Protein AF-A0A1B9M3G4-F1 (afdb_monomer_lite)

Secondary structure (DSSP, 8-state):
--HHHHHHHHHHHHHHHHHHHHHH-TTTTS-HHHHHHHHHHHHHHHHHHHTT--EEEEE-TT---BSSEEEEETTS-EEEEEEEEE----S--EEEEEETT-TTBPP-SEEEEEEEEEETTEEEEEEEETGGGEEEEEESSSEEEEEETT--GGGSHHHHH---HHHHHT-S-HHHHHHHHHHHTT---TTS--TTT--PPPSS-EEHHHHHHH-HHHHHHHHHHHHHH-GGGG--S--TTTTHHHHHHHHHHH-EE-TTHHHHHH-S-EE--EETTEE-SSPEEHHHHHHHTTHHHHHHHHHH--HHHHHHH-TT---TT--HHHHHHHHHHHHHHHHHHHHHHH-----HHHHHHHHHHHHHPPP-

Sequence (368 aa):
MNAQEFCLFIDKIIDELYKKEQQHNIFKGKDLAVFSEQIIYDISLDLFKQNKIQCEVNYFKGGHQFPDITYTFSSGRTFGIEVKSTKSSGNSWVTNGNSILGKTSIKVIDTYIIFIKYNQKGLEIKTKRYEDSISDIVVTHSPRYKIDLSISNDNTFFKKSGISYSQLNNCNDPIKLIVDYFSAQGETAWW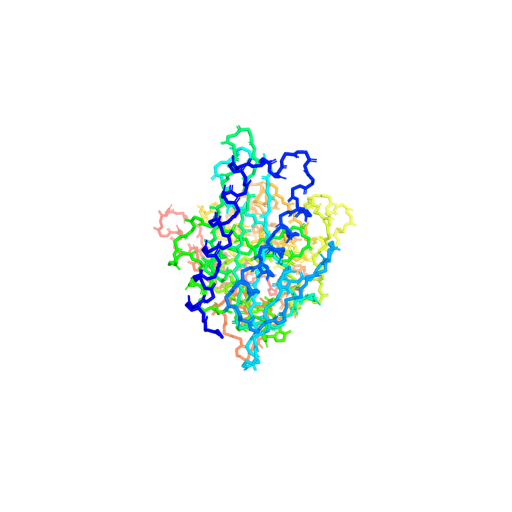LPNEITDKTSPAIISSLSEFKQKEPLLTDEIYGKAYVLFPEILFLTSNQYKYNNLAKWLMKNYSITDASLRDKFSAGGKTYIKIQNFVSKQPYPRVIYNLQQKISFVKDAFNNISLDELKIYWPQYIIKNDNITKRHYYWLTTILSSWENFNNDNQSQLDYTELEFILSALINYSPK

Structure (mmCIF, N/CA/C/O backbone):
data_AF-A0A1B9M3G4-F1
#
_entry.id   AF-A0A1B9M3G4-F1
#
loop_
_atom_site.group_PDB
_atom_site.id
_atom_site.type_symbol
_atom_site.label_atom_id
_atom_site.label_alt_id
_atom_site.label_comp_id
_atom_site.label_asym_id
_atom_site.label_entity_id
_atom_site.label_seq_id
_atom_site.pdbx_PDB_ins_code
_atom_site.Cartn_x
_atom_site.Cartn_y
_atom_site.Cartn_z
_atom_site.occupancy
_atom_site.B_iso_or_equiv
_atom_site.auth_seq_id
_atom_site.auth_comp_id
_atom_site.auth_asym_id
_atom_site.auth_atom_id
_atom_site.pdbx_PDB_model_num
ATOM 1 N N . MET A 1 1 ? -25.975 -14.236 20.575 1.00 88.19 1 MET A N 1
ATOM 2 C CA . MET A 1 1 ? -26.074 -12.918 19.924 1.00 88.19 1 MET A CA 1
ATOM 3 C C . MET A 1 1 ? -25.707 -13.049 18.444 1.00 88.19 1 MET A C 1
ATOM 5 O O . MET A 1 1 ? -24.823 -13.845 18.129 1.00 88.19 1 MET A O 1
ATOM 9 N N . ASN A 1 2 ? -26.410 -12.366 17.539 1.00 91.38 2 ASN A N 1
ATOM 10 C CA . ASN A 1 2 ? -26.068 -12.215 16.115 1.00 91.38 2 ASN A CA 1
ATOM 11 C C . ASN A 1 2 ? -25.416 -10.837 15.842 1.00 91.38 2 ASN A C 1
ATOM 13 O O . ASN A 1 2 ? -25.300 -10.028 16.757 1.00 91.38 2 ASN A O 1
ATOM 17 N N . ALA A 1 3 ? -24.984 -10.564 14.604 1.00 91.69 3 ALA A N 1
ATOM 18 C CA . ALA A 1 3 ? -24.274 -9.321 14.267 1.00 91.69 3 ALA A CA 1
ATOM 19 C C . ALA A 1 3 ? -25.114 -8.049 14.496 1.00 91.69 3 ALA A C 1
ATOM 21 O O . ALA A 1 3 ? -24.609 -7.067 15.028 1.00 91.69 3 ALA A O 1
ATOM 22 N N . GLN A 1 4 ? -26.409 -8.078 14.166 1.00 94.06 4 GLN A N 1
ATOM 23 C CA . GLN A 1 4 ? -27.309 -6.939 14.374 1.00 94.06 4 GLN A CA 1
ATOM 24 C C . GLN A 1 4 ? -27.518 -6.655 15.867 1.00 94.06 4 GLN A C 1
ATOM 26 O O . GLN A 1 4 ? -27.478 -5.506 16.298 1.00 94.06 4 GLN A O 1
ATOM 31 N N . GLU A 1 5 ? -27.696 -7.702 16.671 1.00 94.81 5 GLU A N 1
ATOM 32 C CA . GLU A 1 5 ? -27.784 -7.576 18.128 1.00 94.81 5 GLU A CA 1
ATOM 33 C C . GLU A 1 5 ? -26.468 -7.061 18.736 1.00 94.81 5 GLU A C 1
ATOM 35 O O . GLU A 1 5 ? -26.502 -6.290 19.694 1.00 94.81 5 GLU A O 1
ATOM 40 N N . PHE A 1 6 ? -25.318 -7.449 18.174 1.00 96.69 6 PHE A N 1
ATOM 41 C CA . PHE A 1 6 ? -24.008 -6.974 18.622 1.00 96.69 6 PHE A CA 1
ATOM 42 C C . PHE A 1 6 ? -23.779 -5.493 18.283 1.00 96.69 6 PHE A C 1
ATOM 44 O O . PHE A 1 6 ? -23.268 -4.755 19.120 1.00 96.69 6 PHE A O 1
ATOM 51 N N . CYS A 1 7 ? -24.241 -5.018 17.120 1.00 96.00 7 CYS A N 1
ATOM 52 C CA . CYS A 1 7 ? -24.280 -3.584 16.806 1.00 96.00 7 CYS A CA 1
ATOM 53 C C . CYS A 1 7 ? -25.089 -2.796 17.844 1.00 96.00 7 CYS A C 1
ATOM 55 O O . CYS A 1 7 ? -24.588 -1.825 18.401 1.00 96.00 7 CYS A O 1
ATOM 57 N N . LEU A 1 8 ? -26.299 -3.260 18.177 1.00 96.88 8 LEU A N 1
ATOM 58 C CA . LEU A 1 8 ? -27.135 -2.613 19.197 1.00 96.88 8 LEU A CA 1
ATOM 59 C C . LEU A 1 8 ? -26.483 -2.627 20.587 1.00 96.88 8 LEU A C 1
ATOM 61 O O . LEU A 1 8 ? -26.723 -1.740 21.404 1.00 96.88 8 LEU A O 1
ATOM 65 N N . PHE A 1 9 ? -25.678 -3.645 20.888 1.00 97.81 9 PHE A N 1
ATOM 66 C CA . PHE A 1 9 ? -24.884 -3.690 22.112 1.00 97.81 9 PHE A CA 1
ATOM 67 C C . PHE A 1 9 ? -23.767 -2.635 22.115 1.00 97.81 9 PHE A C 1
ATOM 69 O O . PHE A 1 9 ? -23.578 -1.970 23.133 1.00 97.81 9 PHE A O 1
ATOM 76 N N . ILE A 1 10 ? -23.082 -2.426 20.988 1.00 98.12 10 ILE A N 1
ATOM 77 C CA . ILE A 1 10 ? -22.080 -1.360 20.836 1.00 98.12 10 ILE A CA 1
ATOM 78 C C . ILE A 1 10 ? -22.717 0.021 21.028 1.00 98.12 10 ILE A C 1
ATOM 80 O O . ILE A 1 10 ? -22.162 0.839 21.759 1.00 98.12 10 ILE A O 1
ATOM 84 N N . ASP A 1 11 ? -23.898 0.261 20.455 1.00 98.12 11 ASP A N 1
ATOM 85 C CA . ASP A 1 11 ? -24.618 1.529 20.634 1.00 98.12 11 ASP A CA 1
ATOM 86 C C . ASP A 1 11 ? -24.910 1.796 22.122 1.00 98.12 11 ASP A C 1
ATOM 88 O O . ASP A 1 11 ? -24.635 2.881 22.632 1.00 98.12 11 ASP A O 1
ATOM 92 N N . LYS A 1 12 ? -25.335 0.767 22.871 1.00 98.25 12 LYS A N 1
ATOM 93 C CA . LYS A 1 12 ? -25.540 0.867 24.328 1.00 98.25 12 LYS A CA 1
ATOM 94 C C . LYS A 1 12 ? -24.254 1.161 25.105 1.00 98.25 12 LYS A C 1
ATOM 96 O O . LYS A 1 12 ? -24.309 1.875 26.105 1.00 98.25 12 LYS A O 1
ATOM 101 N N . ILE A 1 13 ? -23.108 0.617 24.682 1.00 98.50 13 ILE A N 1
ATOM 102 C CA . ILE A 1 13 ? -21.810 0.962 25.285 1.00 98.50 13 ILE A CA 1
ATOM 103 C C . ILE A 1 13 ? -21.534 2.455 25.091 1.00 98.50 13 ILE A C 1
ATOM 105 O O . ILE A 1 13 ? -21.140 3.134 26.037 1.00 98.50 13 ILE A O 1
ATOM 109 N N . ILE A 1 14 ? -21.740 2.963 23.874 1.00 98.44 14 ILE A N 1
ATOM 110 C CA . ILE A 1 14 ? -21.498 4.367 23.528 1.00 98.44 14 ILE A CA 1
ATOM 111 C C . ILE A 1 14 ? -22.405 5.290 24.351 1.00 98.44 14 ILE A C 1
ATOM 113 O O . ILE A 1 14 ? -21.916 6.267 24.922 1.00 98.44 14 ILE A O 1
ATOM 117 N N . ASP A 1 15 ? -23.687 4.953 24.486 1.00 98.31 15 ASP A N 1
ATOM 118 C CA . ASP A 1 15 ? -24.637 5.712 25.306 1.00 98.31 15 ASP A CA 1
ATOM 119 C C . ASP A 1 15 ? -24.206 5.776 26.781 1.00 98.31 15 ASP A C 1
ATOM 121 O O . ASP A 1 15 ? -24.197 6.850 27.393 1.00 98.31 15 ASP A O 1
ATOM 125 N N . GLU A 1 16 ? -23.789 4.646 27.362 1.00 98.19 16 GLU A N 1
ATOM 126 C CA . GLU A 1 16 ? -23.298 4.607 28.745 1.00 98.19 16 GLU A CA 1
ATOM 127 C C . GLU A 1 16 ? -21.960 5.345 28.920 1.00 98.19 16 GLU A C 1
ATOM 129 O O . GLU A 1 16 ? -21.748 5.976 29.960 1.00 98.19 16 GLU A O 1
ATOM 134 N N . LEU A 1 17 ? -21.079 5.350 27.911 1.00 97.94 17 LEU A N 1
ATOM 135 C CA . LEU A 1 17 ? -19.860 6.170 27.922 1.00 97.94 17 LEU A CA 1
ATOM 136 C C . LEU A 1 17 ? -20.194 7.661 27.981 1.00 97.94 17 LEU A C 1
ATOM 138 O O . LEU A 1 17 ? -19.660 8.371 28.837 1.00 97.94 17 LEU A O 1
ATOM 142 N N . TYR A 1 18 ? -21.097 8.130 27.116 1.00 98.25 18 TYR A N 1
ATOM 143 C CA . TYR A 1 18 ? -21.537 9.525 27.116 1.00 98.25 18 TYR A CA 1
ATOM 144 C C . TYR A 1 18 ? -22.181 9.918 28.442 1.00 98.25 18 TYR A C 1
ATOM 146 O O . TYR A 1 18 ? -21.842 10.956 29.012 1.00 98.25 18 TYR A O 1
ATOM 154 N N . LYS A 1 19 ? -23.064 9.070 28.972 1.00 97.88 19 LYS A N 1
ATOM 155 C CA . LYS A 1 19 ? -23.738 9.297 30.251 1.00 97.88 19 LYS A CA 1
ATOM 156 C C . LYS A 1 19 ? -22.752 9.386 31.417 1.00 97.88 19 LYS A C 1
ATOM 158 O O . LYS A 1 19 ? -22.811 10.345 32.187 1.00 97.88 19 LYS A O 1
ATOM 163 N N . LYS A 1 20 ? -21.825 8.430 31.543 1.00 97.19 20 LYS A N 1
ATOM 164 C CA . LYS A 1 20 ? -20.812 8.445 32.613 1.00 97.19 20 LYS A CA 1
ATOM 165 C C . LYS A 1 20 ? -19.876 9.646 32.486 1.00 97.19 20 LYS A C 1
ATOM 167 O O . LYS A 1 20 ? -19.539 10.248 33.503 1.00 97.19 20 LYS A O 1
ATOM 172 N N . GLU A 1 21 ? -19.488 10.029 31.270 1.00 96.88 21 GLU A N 1
ATOM 173 C CA . GLU A 1 21 ? -18.652 11.214 31.058 1.00 96.88 21 GLU A CA 1
ATOM 174 C C . GLU A 1 21 ? -19.372 12.506 31.453 1.00 96.88 21 GLU A C 1
ATOM 176 O O . GLU A 1 21 ? -18.806 13.314 32.186 1.00 96.88 21 GLU A O 1
ATOM 181 N N . GLN A 1 22 ? -20.636 12.677 31.060 1.00 95.25 22 GLN A N 1
ATOM 182 C CA . GLN A 1 22 ? -21.435 13.847 31.441 1.00 95.25 22 GLN A CA 1
ATOM 183 C C . GLN A 1 22 ? -21.637 13.956 32.959 1.00 95.25 22 GLN A C 1
ATOM 185 O O . GLN A 1 22 ? -21.635 15.058 33.503 1.00 95.25 22 GLN A O 1
ATOM 190 N N . GLN A 1 23 ? -21.807 12.825 33.648 1.00 95.44 23 GLN A N 1
ATOM 191 C CA . GLN A 1 23 ? -22.079 12.794 35.088 1.00 95.44 23 GLN A CA 1
ATOM 192 C C . GLN A 1 23 ? -20.816 12.901 35.950 1.00 95.44 23 GLN A C 1
ATOM 194 O O . GLN A 1 23 ? -20.861 13.474 37.040 1.00 95.44 23 GLN A O 1
ATOM 199 N N . HIS A 1 24 ? -19.699 12.329 35.495 1.00 95.38 24 HIS A N 1
ATOM 200 C CA . HIS A 1 24 ? -18.535 12.086 36.351 1.00 95.38 24 HIS A CA 1
ATOM 201 C C . HIS A 1 24 ? -17.190 12.500 35.743 1.00 95.38 24 HIS A C 1
ATOM 203 O O . HIS A 1 24 ? -16.181 12.410 36.441 1.00 95.38 24 HIS A O 1
ATOM 209 N N . ASN A 1 25 ? -17.149 12.979 34.492 1.00 93.69 25 ASN A N 1
ATOM 210 C CA . ASN A 1 25 ? -15.925 13.422 33.809 1.00 93.69 25 ASN A CA 1
ATOM 211 C C . ASN A 1 25 ? -14.803 12.362 33.870 1.00 93.69 25 ASN A C 1
ATOM 213 O O . ASN A 1 25 ? -13.664 12.632 34.266 1.00 93.69 25 ASN A O 1
ATOM 217 N N . ILE A 1 26 ? -15.175 11.118 33.560 1.00 95.69 26 ILE A N 1
ATOM 218 C CA . ILE A 1 26 ? -14.394 9.899 33.789 1.00 95.69 26 ILE A CA 1
ATOM 219 C C . ILE A 1 26 ? -13.079 9.857 33.004 1.00 95.69 26 ILE A C 1
ATOM 221 O O . ILE A 1 26 ? -12.128 9.217 33.457 1.00 95.69 26 ILE A O 1
ATOM 225 N N . PHE A 1 27 ? -12.997 10.544 31.861 1.00 94.69 27 PHE A N 1
ATOM 226 C CA . PHE A 1 27 ? -11.793 10.572 31.027 1.00 94.69 27 PHE A CA 1
ATOM 227 C C . PHE A 1 27 ? -10.728 11.560 31.536 1.00 94.69 27 PHE A C 1
ATOM 229 O O . PHE A 1 27 ? -9.546 11.454 31.177 1.00 94.69 27 PHE A O 1
ATOM 236 N N . LYS A 1 28 ? -11.098 12.515 32.401 1.00 93.44 28 LYS A N 1
ATOM 237 C CA . LYS A 1 28 ? -10.181 13.555 32.880 1.00 93.44 28 LYS A CA 1
ATOM 238 C C . LYS A 1 28 ? -9.030 12.962 33.697 1.00 93.44 28 LYS A C 1
ATOM 240 O O . LYS A 1 28 ? -9.222 12.241 34.672 1.00 93.44 28 LYS A O 1
ATOM 245 N N . GLY A 1 29 ? -7.802 13.316 33.312 1.00 90.00 29 GLY A N 1
ATOM 246 C CA . GLY A 1 29 ? -6.582 12.902 34.015 1.00 90.00 29 GLY A CA 1
ATOM 247 C C . GLY A 1 29 ? -6.197 11.430 33.827 1.00 90.00 29 GLY A C 1
ATOM 248 O O . GLY A 1 29 ? -5.294 10.956 34.510 1.00 90.00 29 GLY A O 1
ATOM 249 N N . LYS A 1 30 ? -6.855 10.701 32.917 1.00 92.25 30 LYS A N 1
ATOM 250 C CA . LYS A 1 30 ? -6.539 9.301 32.616 1.00 92.25 30 LYS A CA 1
ATOM 251 C C . LYS A 1 30 ? -5.547 9.166 31.457 1.00 92.25 30 LYS A C 1
ATOM 253 O O . LYS A 1 30 ? -5.446 10.034 30.578 1.00 92.25 30 LYS A O 1
ATOM 258 N N . ASP A 1 31 ? -4.833 8.041 31.443 1.00 91.88 31 ASP A N 1
ATOM 259 C CA . ASP A 1 31 ? -4.213 7.537 30.220 1.00 91.88 31 ASP A CA 1
ATOM 260 C C . ASP A 1 31 ? -5.335 7.097 29.281 1.00 91.88 31 ASP A C 1
ATOM 262 O O . ASP A 1 31 ? -6.044 6.135 29.562 1.00 91.88 31 ASP A O 1
ATOM 266 N N . LEU A 1 32 ? -5.527 7.847 28.198 1.00 92.19 32 LEU A N 1
ATOM 267 C CA . LEU A 1 32 ? -6.687 7.686 27.337 1.00 92.19 32 LEU A CA 1
ATOM 268 C C . LEU A 1 32 ? -6.697 6.325 26.633 1.00 92.19 32 LEU A C 1
ATOM 270 O O . LEU A 1 32 ? -7.775 5.764 26.474 1.00 92.19 32 LEU A O 1
ATOM 274 N N . ALA A 1 33 ? -5.537 5.788 26.242 1.00 87.56 33 ALA A N 1
ATOM 275 C CA . ALA A 1 33 ? -5.470 4.510 25.536 1.00 87.56 33 ALA A CA 1
ATOM 276 C C . ALA A 1 33 ? -5.922 3.371 26.455 1.00 87.56 33 ALA A C 1
ATOM 278 O O . ALA A 1 33 ? -6.964 2.762 26.223 1.00 87.56 33 ALA A O 1
ATOM 279 N N . VAL A 1 34 ? -5.217 3.207 27.574 1.00 91.38 34 VAL A N 1
ATOM 280 C CA . VAL A 1 34 ? -5.488 2.152 28.560 1.00 91.38 34 VAL A CA 1
ATOM 281 C C . VAL A 1 34 ? -6.876 2.299 29.181 1.00 91.38 34 VAL A C 1
ATOM 283 O O . VAL A 1 34 ? -7.567 1.312 29.429 1.00 91.38 34 VAL A O 1
ATOM 286 N N . PHE A 1 35 ? -7.297 3.534 29.469 1.00 95.94 35 PHE A N 1
ATOM 287 C CA . PHE A 1 35 ? -8.595 3.768 30.089 1.00 95.94 35 PHE A CA 1
ATOM 288 C C . PHE A 1 35 ? -9.751 3.478 29.136 1.00 95.94 35 PHE A C 1
ATOM 290 O O . PHE A 1 35 ? -10.737 2.915 29.591 1.00 95.94 35 PHE A O 1
ATOM 297 N N . SER A 1 36 ? -9.631 3.817 27.846 1.00 96.56 36 SER A N 1
ATOM 298 C CA . SER A 1 36 ? -10.684 3.567 26.849 1.00 96.56 36 SER A CA 1
ATOM 299 C C . SER A 1 36 ? -11.014 2.079 26.726 1.00 96.56 36 SER A C 1
ATOM 301 O O . SER A 1 36 ? -12.185 1.712 26.736 1.00 96.56 36 SER A O 1
ATOM 303 N N . GLU A 1 37 ? -9.995 1.221 26.664 1.00 96.75 37 GLU A N 1
ATOM 304 C CA . GLU A 1 37 ? -10.177 -0.236 26.645 1.00 96.75 37 GLU A CA 1
ATOM 305 C C . GLU A 1 37 ? -10.839 -0.728 27.938 1.00 96.75 37 GLU A C 1
ATOM 307 O O . GLU A 1 37 ? -11.861 -1.415 27.903 1.00 96.75 37 GLU A O 1
ATOM 312 N N . GLN A 1 38 ? -10.307 -0.305 29.091 1.00 96.94 38 GLN A N 1
ATOM 313 C CA . GLN A 1 38 ? -10.823 -0.708 30.399 1.00 96.94 38 GLN A CA 1
ATOM 314 C C . GLN A 1 38 ? -12.291 -0.312 30.596 1.00 96.94 38 GLN A C 1
ATOM 316 O O . GLN A 1 38 ? -13.086 -1.131 31.044 1.00 96.94 38 GLN A O 1
ATOM 321 N N . ILE A 1 39 ? -12.670 0.926 30.267 1.00 97.75 39 ILE A N 1
ATOM 322 C CA . ILE A 1 39 ? -14.036 1.399 30.506 1.00 97.75 39 ILE A CA 1
ATOM 323 C C . ILE A 1 39 ? -15.048 0.712 29.584 1.00 97.75 39 ILE A C 1
ATOM 325 O O . ILE A 1 39 ? -16.161 0.421 30.018 1.00 97.75 39 ILE A O 1
ATOM 329 N N . ILE A 1 40 ? -14.671 0.406 28.336 1.00 98.25 40 ILE A N 1
ATOM 330 C CA . ILE A 1 40 ? -15.516 -0.365 27.413 1.00 98.25 40 ILE A CA 1
ATOM 331 C C . ILE A 1 40 ? -15.725 -1.780 27.958 1.00 98.25 40 ILE A C 1
ATOM 333 O O . ILE A 1 40 ? -16.854 -2.278 27.956 1.00 98.25 40 ILE A O 1
ATOM 337 N N . TYR A 1 41 ? -14.665 -2.410 28.468 1.00 98.31 41 TYR A N 1
ATOM 338 C CA . TYR A 1 41 ? -14.746 -3.710 29.128 1.00 98.31 41 TYR A CA 1
ATOM 339 C C . TYR A 1 41 ? -15.664 -3.673 30.363 1.00 98.31 41 TYR A C 1
ATOM 341 O O . TYR A 1 41 ? -16.592 -4.477 30.459 1.00 98.31 41 TYR A O 1
ATOM 349 N N . ASP A 1 42 ? -15.481 -2.704 31.263 1.00 98.06 42 ASP A N 1
ATOM 350 C CA . ASP A 1 42 ? -16.279 -2.584 32.491 1.00 98.06 42 ASP A CA 1
ATOM 351 C C . ASP A 1 42 ? -17.771 -2.350 32.181 1.00 98.06 42 ASP A C 1
ATOM 353 O O . ASP A 1 42 ? -18.640 -3.037 32.722 1.00 98.06 42 ASP A O 1
ATOM 357 N N . ILE A 1 43 ? -18.081 -1.439 31.248 1.00 98.38 43 ILE A N 1
ATOM 358 C CA . ILE A 1 43 ? -19.458 -1.186 30.788 1.00 98.38 43 ILE A CA 1
ATOM 359 C C . ILE A 1 43 ? -20.062 -2.442 30.161 1.00 98.38 43 ILE A C 1
ATOM 361 O O . ILE A 1 43 ? -21.235 -2.742 30.384 1.00 98.38 43 ILE A O 1
ATOM 365 N N . SER A 1 44 ? -19.271 -3.198 29.400 1.00 98.19 44 SER A N 1
ATOM 366 C CA . SER A 1 44 ? -19.732 -4.449 28.802 1.00 98.19 44 SER A CA 1
ATOM 367 C C . SER A 1 44 ? -20.191 -5.452 29.860 1.00 98.19 44 SER A C 1
ATOM 369 O O . SER A 1 44 ? -21.275 -6.025 29.735 1.00 98.19 44 SER A O 1
ATOM 371 N N . LEU A 1 45 ? -19.394 -5.643 30.918 1.00 98.19 45 LEU A N 1
ATOM 372 C CA . LEU A 1 45 ? -19.740 -6.535 32.026 1.00 98.19 45 LEU A CA 1
ATOM 373 C C . LEU A 1 45 ? -21.020 -6.088 32.739 1.00 98.19 45 LEU A C 1
ATOM 375 O O . LEU A 1 45 ? -21.901 -6.913 32.998 1.00 98.19 45 LEU A O 1
ATOM 379 N N . ASP A 1 46 ? -21.144 -4.789 33.018 1.00 97.75 46 ASP A N 1
ATOM 380 C CA . ASP A 1 46 ? -22.329 -4.213 33.656 1.00 97.75 46 ASP A CA 1
ATOM 381 C C . ASP A 1 46 ? -23.585 -4.438 32.806 1.00 97.75 46 ASP A C 1
ATOM 383 O O . ASP A 1 46 ? -24.601 -4.925 33.311 1.00 97.75 46 ASP A O 1
ATOM 387 N N . LEU A 1 47 ? -23.511 -4.149 31.503 1.00 97.56 47 LEU A N 1
ATOM 388 C CA . LEU A 1 47 ? -24.622 -4.333 30.573 1.00 97.56 47 LEU A CA 1
ATOM 389 C C . LEU A 1 47 ? -25.043 -5.803 30.484 1.00 97.56 47 LEU A C 1
ATOM 391 O O . LEU A 1 47 ? -26.239 -6.099 30.559 1.00 97.56 47 LEU A O 1
ATOM 395 N N . PHE A 1 48 ? -24.106 -6.747 30.367 1.00 96.56 48 PHE A N 1
ATOM 396 C CA . PHE A 1 48 ? -24.464 -8.167 30.321 1.00 96.56 48 PHE A CA 1
AT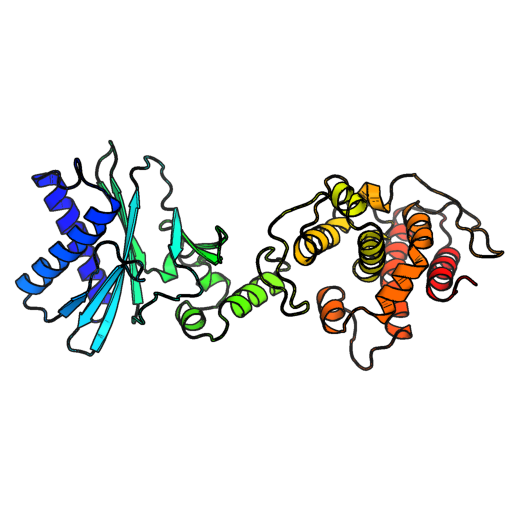OM 397 C C . PHE A 1 48 ? -25.070 -8.657 31.633 1.00 96.56 48 PHE A C 1
ATOM 399 O O . PHE A 1 48 ? -26.073 -9.375 31.606 1.00 96.56 48 PHE A O 1
ATOM 406 N N . LYS A 1 49 ? -24.540 -8.213 32.779 1.00 95.69 49 LYS A N 1
ATOM 407 C CA . LYS A 1 49 ? -25.094 -8.537 34.098 1.00 95.69 49 LYS A CA 1
ATOM 408 C C . LYS A 1 49 ? -26.521 -8.009 34.260 1.00 95.69 49 LYS A C 1
ATOM 410 O O . LYS A 1 49 ? -27.399 -8.758 34.684 1.00 95.69 49 LYS A O 1
ATOM 415 N N . GLN A 1 50 ? -26.770 -6.752 33.891 1.00 95.31 50 GLN A N 1
ATOM 416 C CA . GLN A 1 50 ? -28.096 -6.123 33.971 1.00 95.31 50 GLN A CA 1
ATOM 417 C C . GLN A 1 50 ? -29.124 -6.829 33.080 1.00 95.31 50 GLN A C 1
ATOM 419 O O . GLN A 1 50 ? -30.256 -7.061 33.501 1.00 95.31 50 GLN A O 1
ATOM 424 N N . ASN A 1 51 ? -28.718 -7.217 31.869 1.00 93.69 51 ASN A N 1
ATOM 425 C CA . ASN A 1 51 ? -29.597 -7.864 30.895 1.00 93.69 51 ASN A CA 1
ATOM 426 C C . ASN A 1 51 ? -29.640 -9.398 31.038 1.00 93.69 51 ASN A C 1
ATOM 428 O O . ASN A 1 51 ? -30.296 -10.060 30.237 1.00 93.69 51 ASN A O 1
ATOM 432 N N . LYS A 1 52 ? -28.963 -9.971 32.047 1.00 94.88 52 LYS A N 1
ATOM 433 C CA . LYS A 1 52 ? -28.858 -11.425 32.285 1.00 94.88 52 LYS A CA 1
ATOM 434 C C . LYS A 1 52 ? -28.367 -12.202 31.053 1.00 94.88 52 LYS A C 1
ATOM 436 O O . LYS A 1 52 ? -28.821 -13.313 30.783 1.00 94.88 52 LYS A O 1
ATOM 441 N N . ILE A 1 53 ? -27.436 -11.615 30.303 1.00 93.62 53 ILE A N 1
ATOM 442 C CA . ILE A 1 53 ? -26.829 -12.228 29.119 1.00 93.62 53 ILE A CA 1
ATOM 443 C C . ILE A 1 53 ? -25.579 -12.993 29.555 1.00 93.62 53 ILE A C 1
ATOM 445 O O . ILE A 1 53 ? -24.680 -12.427 30.172 1.00 93.62 53 ILE A O 1
ATOM 449 N N . GLN A 1 54 ? -25.502 -14.277 29.206 1.00 93.69 54 GLN A N 1
ATOM 450 C CA . GLN A 1 54 ? -24.289 -15.070 29.396 1.00 93.69 54 GLN A CA 1
ATOM 451 C C . GLN A 1 54 ? -23.301 -14.802 28.254 1.00 93.69 54 GLN A C 1
ATOM 453 O O . GLN A 1 54 ? -23.550 -15.171 27.103 1.00 93.69 54 GLN A O 1
ATOM 458 N N . CYS A 1 55 ? -22.184 -14.160 28.587 1.00 96.25 55 CYS A N 1
ATOM 459 C CA . CYS A 1 55 ? -21.076 -13.879 27.684 1.00 96.25 55 CYS A CA 1
ATOM 460 C C . CYS A 1 55 ? -19.763 -13.973 28.461 1.00 96.25 55 CYS A C 1
ATOM 462 O O . CYS A 1 55 ? -19.639 -13.391 29.538 1.00 96.25 55 CYS A O 1
ATOM 464 N N . GLU A 1 56 ? -18.785 -14.676 27.905 1.00 96.94 56 GLU A N 1
ATOM 465 C CA . GLU A 1 56 ? -17.397 -14.587 28.341 1.00 96.94 56 GLU A CA 1
ATOM 466 C C . GLU A 1 56 ? -16.769 -13.371 27.653 1.00 96.94 56 GLU A C 1
ATOM 468 O O . GLU A 1 56 ? -16.786 -13.276 26.423 1.00 96.94 56 GLU A O 1
ATOM 473 N N . VAL A 1 57 ? -16.285 -12.411 28.442 1.00 97.19 57 VAL A N 1
ATOM 474 C CA . VAL A 1 57 ? -15.644 -11.193 27.937 1.00 97.19 57 VAL A CA 1
ATOM 475 C C . VAL A 1 57 ? -14.168 -11.258 28.294 1.00 97.19 57 VAL A C 1
ATOM 477 O O . VAL A 1 57 ? -13.823 -11.262 29.472 1.00 97.19 57 VAL A O 1
ATOM 480 N N . ASN A 1 58 ? -13.306 -11.296 27.282 1.00 96.06 58 ASN A N 1
ATOM 481 C CA . ASN A 1 58 ? -11.861 -11.397 27.459 1.00 96.06 58 ASN A CA 1
ATOM 482 C C . ASN A 1 58 ? -11.185 -10.091 27.039 1.00 96.06 58 ASN A C 1
ATOM 484 O O . ASN A 1 58 ? -11.367 -9.627 25.911 1.00 96.06 58 ASN A O 1
ATOM 488 N N . TYR A 1 59 ? -10.392 -9.533 27.951 1.00 95.56 59 TYR A N 1
ATOM 489 C CA . TYR A 1 59 ? -9.595 -8.321 27.775 1.00 95.56 59 TYR A CA 1
ATOM 490 C C . TYR A 1 59 ? -8.290 -8.457 28.569 1.00 95.56 59 TYR A C 1
ATOM 492 O O . TYR A 1 59 ? -8.305 -8.803 29.752 1.00 95.56 59 TYR A O 1
ATOM 500 N N . PHE A 1 60 ? -7.160 -8.163 27.924 1.00 89.88 60 PHE A N 1
ATOM 501 C CA . PHE A 1 60 ? -5.842 -8.162 28.556 1.00 89.88 60 PHE A CA 1
ATOM 502 C C . PHE A 1 60 ? -5.300 -6.741 28.591 1.00 89.88 60 PHE A C 1
ATOM 504 O O . PHE A 1 60 ? -4.908 -6.192 27.565 1.00 89.88 60 PHE A O 1
ATOM 511 N N . LYS A 1 61 ? -5.246 -6.153 29.786 1.00 88.06 61 LYS A N 1
ATOM 512 C CA . LYS A 1 61 ? -4.762 -4.785 29.968 1.00 88.06 61 LYS A CA 1
ATOM 513 C C . LYS A 1 61 ? -3.330 -4.627 29.454 1.00 88.06 61 LYS A C 1
ATOM 515 O O . LYS A 1 61 ? -2.413 -5.259 29.975 1.00 88.06 61 LYS A O 1
ATOM 520 N N . GLY A 1 62 ? -3.145 -3.746 28.470 1.00 75.00 62 GLY A N 1
ATOM 521 C CA . GLY A 1 62 ? -1.846 -3.522 27.825 1.00 75.00 62 GLY A CA 1
ATOM 522 C C . GLY A 1 62 ? -1.390 -4.672 26.921 1.00 75.00 62 GLY A C 1
ATOM 523 O O . GLY A 1 62 ? -0.215 -4.736 26.565 1.00 75.00 62 GLY A O 1
ATOM 524 N N . GLY A 1 63 ? -2.294 -5.591 26.573 1.00 79.81 63 GLY A N 1
ATOM 525 C CA . GLY A 1 63 ? -2.041 -6.635 25.593 1.00 79.81 63 GLY A CA 1
ATOM 526 C C . GLY A 1 63 ? -1.837 -6.065 24.187 1.00 79.81 63 GLY A C 1
ATOM 527 O O . GLY A 1 63 ? -2.193 -4.933 23.881 1.00 79.81 63 GLY A O 1
ATOM 528 N N . HIS A 1 64 ? -1.250 -6.876 23.308 1.00 78.56 64 HIS A N 1
ATOM 529 C CA . HIS A 1 64 ? -1.087 -6.555 21.881 1.00 78.56 64 HIS A CA 1
ATOM 530 C C . HIS A 1 64 ? -1.955 -7.452 20.989 1.00 78.56 64 HIS A C 1
ATOM 532 O O . HIS A 1 64 ? -1.653 -7.662 19.810 1.00 78.56 64 HIS A O 1
ATOM 538 N N . GLN A 1 65 ? -2.988 -8.048 21.580 1.00 89.75 65 GLN A N 1
ATOM 539 C CA . GLN A 1 65 ? -3.936 -8.909 20.895 1.00 89.75 65 GLN A CA 1
ATOM 540 C C . GLN A 1 65 ? -4.847 -8.071 20.000 1.00 89.75 65 GLN A C 1
ATOM 542 O O . GLN A 1 65 ? -5.221 -6.968 20.369 1.00 89.75 65 GLN A O 1
ATOM 547 N N . PHE A 1 66 ? -5.226 -8.613 18.846 1.00 91.19 66 PHE A N 1
ATOM 548 C CA . PHE A 1 66 ? -6.291 -8.044 18.028 1.00 91.19 66 PHE A CA 1
ATOM 549 C C . PHE A 1 66 ? -7.454 -9.039 17.918 1.00 91.19 66 PHE A C 1
ATOM 551 O O . PHE A 1 66 ? -7.207 -10.204 17.602 1.00 91.19 66 PHE A O 1
ATOM 558 N N . PRO A 1 67 ? -8.716 -8.630 18.097 1.00 95.12 67 PRO A N 1
ATOM 559 C CA . PRO A 1 67 ? -9.161 -7.338 18.629 1.00 95.12 67 PRO A CA 1
ATOM 560 C C . PRO A 1 67 ? -8.832 -7.198 20.128 1.00 95.12 67 PRO A C 1
ATOM 562 O O . PRO A 1 67 ? -8.603 -8.212 20.799 1.00 95.12 67 PRO A O 1
ATOM 565 N N . ASP A 1 68 ? -8.836 -5.960 20.635 1.00 96.44 68 ASP A N 1
ATOM 566 C CA . ASP A 1 68 ? -8.517 -5.641 22.040 1.00 96.44 68 ASP A CA 1
ATOM 567 C C . ASP A 1 68 ? -9.454 -6.341 23.046 1.00 96.44 68 ASP A C 1
ATOM 569 O O . ASP A 1 68 ? -9.015 -6.805 24.102 1.00 96.44 68 ASP A O 1
ATOM 573 N N . ILE A 1 69 ? -10.749 -6.448 22.715 1.00 97.56 69 ILE A N 1
ATOM 574 C CA . ILE A 1 69 ? -11.766 -7.105 23.550 1.00 97.56 69 ILE A CA 1
ATOM 575 C C . ILE A 1 69 ? -12.528 -8.139 22.720 1.00 97.56 69 ILE A C 1
ATOM 577 O O . ILE A 1 69 ? -12.981 -7.855 21.607 1.00 97.56 69 ILE A O 1
ATOM 581 N N . THR A 1 70 ? -12.710 -9.342 23.272 1.00 97.56 70 THR A N 1
ATOM 582 C CA . THR A 1 70 ? -13.486 -10.420 22.634 1.00 97.56 70 THR A CA 1
ATOM 583 C C . THR A 1 70 ? -14.677 -10.848 23.484 1.00 97.56 70 THR A C 1
ATOM 585 O O . THR A 1 70 ? -14.618 -10.845 24.712 1.00 97.56 70 THR A O 1
ATOM 588 N N . TYR A 1 71 ? -15.762 -11.215 22.803 1.00 97.94 71 TYR A N 1
ATOM 589 C CA . TYR A 1 71 ? -17.071 -11.504 23.383 1.00 97.94 71 TYR A CA 1
ATOM 590 C C . TYR A 1 71 ? -17.563 -12.862 22.895 1.00 97.94 71 TYR A C 1
ATOM 592 O O . TYR A 1 71 ? -18.056 -12.962 21.770 1.00 97.94 71 TYR A O 1
ATOM 600 N N . THR A 1 72 ? -17.430 -13.902 23.718 1.00 97.38 72 THR A N 1
ATOM 601 C CA . THR A 1 72 ? -17.856 -15.268 23.387 1.00 97.38 72 THR A CA 1
ATOM 602 C C . THR A 1 72 ? -19.196 -15.576 24.046 1.00 97.38 72 THR A C 1
ATOM 604 O O . THR A 1 72 ? -19.319 -15.676 25.266 1.00 97.38 72 THR A O 1
ATOM 607 N N . PHE A 1 73 ? -20.228 -15.741 23.223 1.00 95.19 73 PHE A N 1
ATOM 608 C CA . PHE A 1 73 ? -21.579 -16.063 23.676 1.00 95.19 73 PHE A CA 1
ATOM 609 C C . PHE A 1 73 ? -21.769 -17.574 23.820 1.00 95.19 73 PHE A C 1
ATOM 611 O O . PHE A 1 73 ? -21.130 -18.348 23.113 1.00 95.19 73 PHE A O 1
ATOM 618 N N . SER A 1 74 ? -22.741 -18.002 24.633 1.00 90.38 74 SER A N 1
ATOM 619 C CA . SER A 1 74 ? -23.078 -19.425 24.856 1.00 90.38 74 SER A CA 1
ATOM 620 C C . SER A 1 74 ? -23.341 -20.239 23.579 1.00 90.38 74 SER A C 1
ATOM 622 O O . SER A 1 74 ? -23.155 -21.449 23.563 1.00 90.38 74 SER A O 1
ATOM 624 N N . SER A 1 75 ? -23.712 -19.579 22.478 1.00 90.06 75 SER A N 1
ATOM 625 C CA . SER A 1 75 ? -23.820 -20.188 21.144 1.00 90.06 75 SER A CA 1
ATOM 626 C C . SER A 1 75 ? -22.478 -20.570 20.487 1.00 90.06 75 SER A C 1
ATOM 628 O O . SER A 1 75 ? -22.485 -21.041 19.356 1.00 90.06 75 SER A O 1
ATOM 630 N N . GLY A 1 76 ? -21.334 -20.283 21.118 1.00 91.44 76 GLY A N 1
ATOM 631 C CA . GLY A 1 76 ? -19.989 -20.436 20.541 1.00 91.44 76 GLY A CA 1
ATOM 632 C C . GLY A 1 76 ? -19.589 -19.328 19.559 1.00 91.44 76 GLY A C 1
ATOM 633 O O . GLY A 1 76 ? -18.535 -19.391 18.937 1.00 91.44 76 GLY A O 1
ATOM 634 N N . ARG A 1 77 ? -20.436 -18.306 19.392 1.00 94.38 77 ARG A N 1
ATOM 635 C CA . ARG A 1 77 ? -20.167 -17.151 18.530 1.00 94.38 77 ARG A CA 1
ATOM 636 C C . ARG A 1 77 ? -19.284 -16.152 19.263 1.00 94.38 77 ARG A C 1
ATOM 638 O O . ARG A 1 77 ? -19.673 -15.709 20.343 1.00 94.38 77 ARG A O 1
ATOM 645 N N . THR A 1 78 ? -18.175 -15.759 18.642 1.00 96.31 78 THR A N 1
ATOM 646 C CA . THR A 1 78 ? -17.243 -14.770 19.195 1.00 96.31 78 THR A CA 1
ATOM 647 C C . THR A 1 78 ? -17.195 -13.519 18.326 1.00 96.31 78 THR A C 1
ATOM 649 O O . THR A 1 78 ? -16.987 -13.622 17.118 1.00 96.31 78 THR A O 1
ATOM 652 N N . PHE A 1 79 ? -17.370 -12.349 18.938 1.00 97.31 79 PHE A N 1
ATOM 653 C CA . PHE A 1 79 ? -17.235 -11.035 18.300 1.00 97.31 79 PHE A CA 1
ATOM 654 C C . PHE A 1 79 ? -16.085 -10.236 18.915 1.00 97.31 79 PHE A C 1
ATOM 656 O O . PHE A 1 79 ? -15.641 -10.531 20.025 1.00 97.31 79 PHE A O 1
ATOM 663 N N . GLY A 1 80 ? -15.616 -9.225 18.187 1.00 97.12 80 GLY A N 1
ATOM 664 C CA . GLY A 1 80 ? -14.500 -8.371 18.568 1.00 97.12 80 GLY A CA 1
ATOM 665 C C . GLY A 1 80 ? -14.840 -6.889 18.653 1.00 97.12 80 GLY A C 1
ATOM 666 O O . GLY A 1 80 ? -15.557 -6.376 17.792 1.00 97.12 80 GLY A O 1
ATOM 667 N N . ILE A 1 81 ? -14.248 -6.190 19.623 1.00 98.25 81 ILE A N 1
ATOM 668 C CA . ILE A 1 81 ? -14.145 -4.728 19.621 1.00 98.25 81 ILE A CA 1
ATOM 669 C C . ILE A 1 81 ? -12.669 -4.333 19.637 1.00 98.25 81 ILE A C 1
ATOM 671 O O . ILE A 1 81 ? -11.938 -4.670 20.564 1.00 98.25 81 ILE A O 1
ATOM 675 N N . GLU A 1 82 ? -12.255 -3.609 18.602 1.00 97.44 82 GLU A N 1
ATOM 676 C CA . GLU A 1 82 ? -10.993 -2.876 18.554 1.00 97.44 82 GLU A CA 1
ATOM 677 C C . GLU A 1 82 ? -11.216 -1.466 19.099 1.00 97.44 82 GLU A C 1
ATOM 679 O O . GLU A 1 82 ? -12.128 -0.753 18.667 1.00 97.44 82 GLU A O 1
ATOM 684 N N . VAL A 1 83 ? -10.360 -1.028 20.011 1.00 97.12 83 VAL A N 1
ATOM 685 C CA . VAL A 1 83 ? -10.437 0.290 20.623 1.00 97.12 83 VAL A CA 1
ATOM 686 C C . VAL A 1 83 ? -9.310 1.159 20.078 1.00 97.12 83 VAL A C 1
ATOM 688 O O . VAL A 1 83 ? -8.130 0.807 20.033 1.00 97.12 83 VAL A O 1
ATOM 691 N N . LYS A 1 84 ? -9.672 2.359 19.630 1.00 94.56 84 LYS A N 1
ATOM 692 C CA . LYS A 1 84 ? -8.706 3.406 19.294 1.00 94.56 84 LYS A CA 1
ATOM 693 C C . LYS A 1 84 ? -9.048 4.656 20.060 1.00 94.56 84 LYS A C 1
ATOM 695 O O . LYS A 1 84 ? -10.215 4.963 20.288 1.00 94.56 84 LYS A O 1
ATOM 700 N N . SER A 1 85 ? -8.026 5.411 20.439 1.00 93.75 85 SER A N 1
ATOM 701 C CA . SER A 1 85 ? -8.257 6.694 21.074 1.00 93.75 85 SER A CA 1
ATOM 702 C C . SER A 1 85 ? -7.207 7.737 20.727 1.00 93.75 85 SER A C 1
ATOM 704 O O . SER A 1 85 ? -6.084 7.421 20.335 1.00 93.75 85 SER A O 1
ATOM 706 N N . THR A 1 86 ? -7.591 9.011 20.799 1.00 89.06 86 THR A N 1
ATOM 707 C CA . THR A 1 86 ? -6.672 10.127 20.570 1.00 89.06 86 THR A CA 1
ATOM 708 C C . THR A 1 86 ? -7.086 11.378 21.337 1.00 89.06 86 THR A C 1
ATOM 710 O O . THR A 1 86 ? -8.268 11.655 21.533 1.00 89.06 86 THR A O 1
ATOM 713 N N . LYS A 1 87 ? -6.083 12.162 21.745 1.00 86.50 87 LYS A N 1
ATOM 714 C CA . LYS A 1 87 ? -6.262 13.511 22.308 1.00 86.50 87 LYS A CA 1
ATOM 715 C C . LYS A 1 87 ? -6.211 14.607 21.237 1.00 86.50 87 LYS A C 1
ATOM 717 O O . LYS A 1 87 ? -6.313 15.787 21.561 1.00 86.50 87 LYS A O 1
ATOM 722 N N . SER A 1 88 ? -6.016 14.235 19.969 1.00 80.00 88 SER A N 1
ATOM 723 C CA . SER A 1 88 ? -5.933 15.187 18.861 1.00 80.00 88 SER A CA 1
ATOM 724 C C . SER A 1 88 ? -7.240 15.967 18.696 1.00 80.00 88 SER A C 1
ATOM 726 O O . SER A 1 88 ? -8.333 15.405 18.781 1.00 80.00 88 SER A O 1
ATOM 728 N N . SER A 1 89 ? -7.115 17.267 18.430 1.00 68.31 89 SER A N 1
ATOM 729 C CA . SER A 1 89 ? -8.224 18.177 18.116 1.00 68.31 89 SER A CA 1
ATOM 730 C C . SER A 1 89 ? -8.574 18.215 16.622 1.00 68.31 89 SER A C 1
ATOM 732 O O . SER A 1 89 ? -9.473 18.957 16.221 1.00 68.31 89 SER A O 1
ATOM 734 N N . GLY A 1 90 ? -7.862 17.440 15.794 1.00 67.06 90 GLY A N 1
ATOM 735 C CA . GLY A 1 90 ? -8.086 17.363 14.354 1.00 67.06 90 GLY A CA 1
ATOM 736 C C . GLY A 1 90 ? -9.404 16.678 13.980 1.00 67.06 90 GLY A C 1
ATOM 737 O O . GLY A 1 90 ? -9.878 15.757 14.652 1.00 67.06 90 GLY A O 1
ATOM 738 N N . ASN A 1 91 ? -9.972 17.083 12.844 1.00 63.34 91 ASN A N 1
ATOM 739 C CA . ASN A 1 91 ? -11.247 16.552 12.348 1.00 63.34 91 ASN A CA 1
ATOM 740 C C . ASN A 1 91 ? -11.136 15.154 11.702 1.00 63.34 91 ASN A C 1
ATOM 742 O O . ASN A 1 91 ? -12.158 14.554 11.379 1.00 63.34 91 ASN A O 1
ATOM 746 N N . SER A 1 92 ? -9.932 14.598 11.522 1.00 78.19 92 SER A N 1
ATOM 747 C CA . SER A 1 92 ? -9.750 13.300 10.860 1.00 78.19 92 SER A CA 1
ATOM 748 C C . SER A 1 92 ? -10.125 12.129 11.773 1.00 78.19 92 SER A C 1
ATOM 750 O O . SER A 1 92 ? -9.734 12.076 12.936 1.00 78.19 92 SER A O 1
ATOM 752 N N . TRP A 1 93 ? -10.882 11.168 11.247 1.00 92.12 93 TRP A N 1
ATOM 753 C CA . TRP A 1 93 ? -11.191 9.891 11.909 1.00 92.12 93 TRP A CA 1
ATOM 754 C C . TRP A 1 93 ? -10.354 8.757 11.315 1.00 92.12 93 TRP A C 1
ATOM 756 O O . TRP A 1 93 ? -10.838 7.645 11.111 1.00 92.12 93 TRP A O 1
ATOM 766 N N . VAL A 1 94 ? -9.103 9.099 11.001 1.00 88.56 94 VAL A N 1
ATOM 767 C CA . VAL A 1 94 ? -8.151 8.256 10.284 1.00 88.56 94 VAL A CA 1
ATOM 768 C C . VAL A 1 94 ? -7.074 7.790 11.248 1.00 88.56 94 VAL A C 1
ATOM 770 O O . VAL A 1 94 ? -6.522 8.597 11.997 1.00 88.56 94 VAL A O 1
ATOM 773 N N . THR A 1 95 ? -6.767 6.500 11.227 1.00 87.25 95 THR A N 1
ATOM 774 C CA . THR A 1 95 ? -5.699 5.916 12.040 1.00 87.25 95 THR A CA 1
ATOM 775 C C . THR A 1 95 ? -5.163 4.640 11.398 1.00 87.25 95 THR A C 1
ATOM 777 O O . THR A 1 95 ? -5.764 4.089 10.477 1.00 87.25 95 THR A O 1
ATOM 780 N N . ASN A 1 96 ? -4.025 4.157 11.885 1.00 85.38 96 ASN A N 1
ATOM 781 C CA . ASN A 1 96 ? -3.507 2.855 11.488 1.00 85.38 96 ASN A CA 1
ATOM 782 C C . ASN A 1 96 ? -4.183 1.751 12.312 1.00 85.38 96 ASN A C 1
ATOM 784 O O . ASN A 1 96 ? -4.385 1.889 13.519 1.00 85.38 96 ASN A O 1
ATOM 788 N N . GLY A 1 97 ? -4.515 0.656 11.639 1.00 88.19 97 GLY A N 1
ATOM 789 C CA . GLY A 1 97 ? -5.053 -0.567 12.215 1.00 88.19 97 GLY A CA 1
ATOM 790 C C . GLY A 1 97 ? -3.977 -1.591 12.564 1.00 88.19 97 GLY A C 1
ATOM 791 O O . GLY A 1 97 ? -2.789 -1.270 12.692 1.00 88.19 97 GLY A O 1
ATOM 792 N N . ASN A 1 98 ? -4.403 -2.847 12.705 1.00 86.69 98 ASN A N 1
ATOM 793 C CA . ASN A 1 98 ? -3.504 -3.957 12.988 1.00 86.69 98 ASN A CA 1
ATOM 794 C C . ASN A 1 98 ? -2.636 -4.312 11.767 1.00 86.69 98 ASN A C 1
ATOM 796 O O . ASN A 1 98 ? -2.872 -3.868 10.638 1.00 86.69 98 ASN A O 1
ATOM 800 N N . SER A 1 99 ? -1.591 -5.108 12.007 1.00 82.56 99 SER A N 1
ATOM 801 C CA . SER A 1 99 ? -0.776 -5.667 10.925 1.00 82.56 99 SER A CA 1
ATOM 802 C C . SER A 1 99 ? -1.569 -6.710 10.148 1.00 82.56 99 SER A C 1
ATOM 804 O O . SER A 1 99 ? -2.230 -7.556 10.748 1.00 82.56 99 SER A O 1
ATOM 806 N N . ILE A 1 100 ? -1.426 -6.691 8.824 1.00 83.75 100 ILE A N 1
ATOM 807 C CA . ILE A 1 100 ? -2.071 -7.651 7.916 1.00 83.75 100 ILE A CA 1
ATOM 808 C C . ILE A 1 100 ? -1.613 -9.087 8.196 1.00 83.75 100 ILE A C 1
ATOM 810 O O . ILE A 1 100 ? -2.382 -10.023 8.028 1.00 83.75 100 ILE A O 1
ATOM 814 N N . LEU A 1 101 ? -0.380 -9.266 8.682 1.00 79.12 101 LEU A N 1
ATOM 815 C CA . LEU A 1 101 ? 0.175 -10.584 9.005 1.00 79.12 101 LEU A CA 1
ATOM 816 C C . LEU A 1 101 ? -0.454 -11.226 10.255 1.00 79.12 101 LEU A C 1
ATOM 818 O O . LEU A 1 101 ? -0.211 -12.400 10.511 1.00 79.12 101 LEU A O 1
ATOM 822 N N . GLY A 1 102 ? -1.207 -10.468 11.062 1.00 72.94 102 GLY A N 1
ATOM 823 C CA . GLY A 1 102 ? -2.134 -11.029 12.051 1.00 72.94 102 GLY A CA 1
ATOM 824 C C . GLY A 1 102 ? -1.547 -11.929 13.149 1.00 72.94 102 GLY A C 1
ATOM 825 O O . GLY A 1 102 ? -2.283 -12.727 13.717 1.00 72.94 102 GLY A O 1
ATOM 826 N N . LYS A 1 103 ? -0.251 -11.830 13.489 1.00 69.38 103 LYS A N 1
ATOM 827 C CA . LYS A 1 103 ? 0.407 -12.753 14.449 1.00 69.38 103 LYS A CA 1
ATOM 828 C C . LYS A 1 103 ? -0.256 -12.826 15.833 1.00 69.38 103 LYS A C 1
ATOM 830 O O . LYS A 1 103 ? -0.123 -13.838 16.510 1.00 69.38 103 LYS A O 1
ATOM 835 N N . THR A 1 104 ? -0.926 -11.761 16.261 1.00 78.06 104 THR A N 1
ATOM 836 C CA . THR A 1 104 ? -1.624 -11.664 17.554 1.00 78.06 104 THR A CA 1
ATOM 837 C C . THR A 1 104 ? -3.147 -11.648 17.400 1.00 78.06 104 THR A C 1
ATOM 839 O O . THR A 1 104 ? -3.862 -11.304 18.342 1.00 78.06 104 THR A O 1
ATOM 842 N N . SER A 1 105 ? -3.655 -11.978 16.208 1.00 83.44 105 SER A N 1
ATOM 843 C CA . SER A 1 105 ? -5.078 -11.908 15.899 1.00 83.44 105 SER A CA 1
ATOM 844 C C . SER A 1 105 ? -5.825 -13.156 16.367 1.00 83.44 105 SER A C 1
ATOM 846 O O . SER A 1 105 ? -5.457 -14.280 16.029 1.00 83.44 105 SER A O 1
ATOM 848 N N . ILE A 1 106 ? -6.915 -12.958 17.106 1.00 85.69 106 ILE A N 1
ATOM 849 C CA . ILE A 1 106 ? -7.862 -14.013 17.470 1.00 85.69 106 ILE A CA 1
ATOM 850 C C . ILE A 1 106 ? -8.955 -14.105 16.408 1.00 85.69 106 ILE A C 1
ATOM 852 O O . ILE A 1 106 ? -9.469 -13.095 15.925 1.00 85.69 106 ILE A O 1
ATOM 856 N N . LYS A 1 107 ? -9.334 -15.337 16.053 1.00 87.44 107 LYS A N 1
ATOM 857 C CA . LYS A 1 107 ? -10.444 -15.585 15.132 1.00 87.44 107 LYS A CA 1
ATOM 858 C C . LYS A 1 107 ? -11.769 -15.220 15.797 1.00 87.44 107 LYS A C 1
ATOM 860 O O . LYS A 1 107 ? -12.187 -15.856 16.759 1.00 87.44 107 LYS A O 1
ATOM 865 N N . VAL A 1 108 ? -12.436 -14.225 15.229 1.00 92.06 108 VAL A N 1
ATOM 866 C CA . VAL A 1 108 ? -13.790 -13.797 15.585 1.00 92.06 108 VAL A CA 1
ATOM 867 C C . VAL A 1 108 ? -14.662 -13.794 14.331 1.00 92.06 108 VAL A C 1
ATOM 869 O O . VAL A 1 108 ? -14.149 -13.778 13.212 1.00 92.06 108 VAL A O 1
ATOM 872 N N . ILE A 1 109 ? -15.980 -13.834 14.510 1.00 92.38 109 ILE A N 1
ATOM 873 C CA . ILE A 1 109 ? -16.951 -13.772 13.409 1.00 92.38 109 ILE A CA 1
ATOM 874 C C . ILE A 1 109 ? -16.900 -12.407 12.734 1.00 92.38 109 ILE A C 1
ATOM 876 O O . ILE A 1 109 ? -16.986 -12.319 11.512 1.00 92.38 109 ILE A O 1
ATOM 880 N N . ASP A 1 110 ? -16.776 -11.354 13.537 1.00 93.56 110 ASP A N 1
ATOM 881 C CA . ASP A 1 110 ? -16.672 -9.987 13.058 1.00 93.56 110 ASP A CA 1
ATOM 882 C C . ASP A 1 110 ? -16.008 -9.101 14.110 1.00 93.56 110 ASP A C 1
ATOM 884 O O . ASP A 1 110 ? -16.074 -9.387 15.313 1.00 93.56 110 ASP A O 1
ATOM 888 N N . THR A 1 111 ? -15.409 -8.010 13.646 1.00 95.62 111 THR A N 1
ATOM 889 C CA . THR A 1 111 ? -14.774 -7.004 14.498 1.00 95.62 111 THR A CA 1
ATOM 890 C C . THR A 1 111 ? -15.398 -5.650 14.220 1.00 95.62 111 THR A C 1
ATOM 892 O O . THR A 1 111 ? -15.607 -5.266 13.069 1.00 95.62 111 THR A O 1
ATOM 895 N N . TYR A 1 112 ? -15.640 -4.891 15.277 1.00 97.81 112 TYR A N 1
ATOM 896 C CA . TYR A 1 112 ? -16.071 -3.502 15.208 1.00 97.81 112 TYR A CA 1
ATOM 897 C C . TYR A 1 112 ? -15.015 -2.624 15.852 1.00 97.81 112 TYR A C 1
ATOM 899 O O . TYR A 1 112 ? -14.324 -3.050 16.770 1.00 97.81 112 TYR A O 1
ATOM 907 N N . ILE A 1 113 ? -14.879 -1.397 15.370 1.00 97.81 113 ILE A N 1
ATOM 908 C CA . ILE A 1 113 ? -13.987 -0.418 15.978 1.00 97.81 113 ILE A CA 1
ATOM 909 C C . ILE A 1 113 ? -14.798 0.610 16.755 1.00 97.81 113 ILE A C 1
ATOM 911 O O . ILE A 1 113 ? -15.799 1.118 16.251 1.00 97.81 113 ILE A O 1
ATOM 915 N N . ILE A 1 114 ? -14.343 0.949 17.958 1.00 98.38 114 ILE A N 1
ATOM 916 C CA . ILE A 1 114 ? -14.782 2.128 18.705 1.00 98.38 114 ILE A CA 1
ATOM 917 C C . ILE A 1 114 ? -13.595 3.090 18.769 1.00 98.38 114 ILE A C 1
ATOM 919 O O . ILE A 1 114 ? -12.562 2.784 19.364 1.00 98.38 114 ILE A O 1
ATOM 923 N N . PHE A 1 115 ? -13.729 4.258 18.139 1.00 97.25 115 PHE A N 1
ATOM 924 C CA . PHE A 1 115 ? -12.705 5.299 18.145 1.00 97.25 115 PHE A CA 1
ATOM 925 C C . PHE A 1 115 ? -13.159 6.478 19.004 1.00 97.25 115 PHE A C 1
ATOM 927 O O . PHE A 1 115 ? -14.097 7.194 18.652 1.00 97.25 115 PHE A O 1
ATOM 934 N N . ILE A 1 116 ? -12.464 6.678 20.121 1.00 97.00 116 ILE A N 1
ATOM 935 C CA . ILE A 1 116 ? -12.710 7.727 21.108 1.00 97.00 116 ILE A CA 1
ATOM 936 C C . ILE A 1 116 ? -11.762 8.912 20.888 1.00 97.00 116 ILE A C 1
ATOM 938 O O . ILE A 1 116 ? -10.538 8.786 20.930 1.00 97.00 116 ILE A O 1
ATOM 942 N N . LYS A 1 117 ? -12.317 10.108 20.726 1.00 94.31 117 LYS A N 1
ATOM 943 C CA . LYS A 1 117 ? -11.585 11.368 20.845 1.00 94.31 117 LYS A CA 1
ATOM 944 C C . LYS A 1 117 ? -11.958 12.035 22.151 1.00 94.31 117 LYS A C 1
ATOM 946 O O . LYS A 1 117 ? -13.134 12.236 22.430 1.00 94.31 117 LYS A O 1
ATOM 951 N N . TYR A 1 118 ? -10.950 12.408 22.928 1.00 94.94 118 TYR A N 1
ATOM 952 C CA . TYR A 1 118 ? -11.157 13.175 24.148 1.00 94.94 118 TYR A CA 1
ATOM 953 C C . TYR A 1 118 ? -10.154 14.320 24.218 1.00 94.94 118 TYR A C 1
ATOM 955 O O . TYR A 1 118 ? -8.949 14.108 24.378 1.00 94.94 118 TYR A O 1
ATOM 963 N N . ASN A 1 119 ? -10.655 15.541 24.052 1.00 90.44 119 ASN A N 1
ATOM 964 C CA . ASN A 1 119 ? -9.853 16.760 24.037 1.00 90.44 119 ASN A CA 1
ATOM 965 C C . ASN A 1 119 ? -10.620 17.915 24.713 1.00 90.44 119 ASN A C 1
ATOM 967 O O . ASN A 1 119 ? -11.623 17.698 25.386 1.00 90.44 119 ASN A O 1
ATOM 971 N N . GLN A 1 120 ? -10.154 19.157 24.557 1.00 87.06 120 GLN A N 1
ATOM 972 C CA . GLN A 1 120 ? -10.787 20.334 25.172 1.00 87.06 120 GLN A CA 1
ATOM 973 C C . GLN A 1 120 ? -12.245 20.572 24.727 1.00 87.06 120 GLN A C 1
ATOM 975 O O . GLN A 1 120 ? -12.986 21.236 25.443 1.00 87.06 120 GLN A O 1
ATOM 980 N N . LYS A 1 121 ? -12.664 20.031 23.575 1.00 87.81 121 LYS A N 1
ATOM 981 C CA . LYS A 1 121 ? -14.047 20.076 23.072 1.00 87.81 121 LYS A CA 1
ATOM 982 C C . LYS A 1 121 ? -14.962 19.029 23.722 1.00 87.81 121 LYS A C 1
ATOM 984 O O . LYS A 1 121 ? -16.165 19.067 23.492 1.00 87.81 121 LYS A O 1
ATOM 989 N N . GLY A 1 122 ? -14.409 18.119 24.525 1.00 92.38 122 GLY A N 1
ATOM 990 C CA . GLY A 1 122 ? -15.131 17.025 25.168 1.00 92.38 122 GLY A CA 1
ATOM 991 C C . GLY A 1 122 ? -14.898 15.671 24.496 1.00 92.38 122 GLY A C 1
ATOM 992 O O . GLY A 1 122 ? -13.876 15.447 23.839 1.00 92.38 122 GLY A O 1
ATOM 993 N N . LEU A 1 123 ? -15.844 14.761 24.731 1.00 95.81 123 LEU A N 1
ATOM 994 C CA . LEU A 1 123 ? -15.851 13.390 24.230 1.00 95.81 123 LEU A CA 1
ATOM 995 C C . LEU A 1 123 ? -16.573 13.311 22.879 1.00 95.81 123 LEU A C 1
ATOM 997 O O . LEU A 1 123 ? -17.737 13.688 22.766 1.00 95.81 123 LEU A O 1
ATOM 1001 N N . GLU A 1 124 ? -15.908 12.754 21.873 1.00 96.00 124 GLU A N 1
ATOM 1002 C CA . GLU A 1 124 ? -16.506 12.397 20.585 1.00 96.00 124 GLU A CA 1
ATOM 1003 C C . GLU A 1 124 ? -16.187 10.932 20.283 1.00 96.00 124 GLU A C 1
ATOM 1005 O O . GLU A 1 124 ? -15.031 10.518 20.370 1.00 96.00 124 GLU A O 1
ATOM 1010 N N . ILE A 1 125 ? -17.188 10.141 19.902 1.00 96.88 125 ILE A N 1
ATOM 1011 C CA . ILE A 1 125 ? -17.012 8.717 19.608 1.00 96.88 125 ILE A CA 1
ATOM 1012 C C . ILE A 1 125 ? -17.563 8.418 18.218 1.00 96.88 125 ILE A C 1
ATOM 1014 O O . ILE A 1 125 ? -18.650 8.868 17.859 1.00 96.88 125 ILE A O 1
ATOM 1018 N N . LYS A 1 126 ? -16.823 7.630 17.436 1.00 96.75 126 LYS A N 1
ATOM 1019 C CA . LYS A 1 126 ? -17.345 6.983 16.229 1.00 96.75 126 LYS A CA 1
ATOM 1020 C C . LYS A 1 126 ? -17.133 5.483 16.299 1.00 96.75 126 LYS A C 1
ATOM 1022 O O . LYS A 1 126 ? -16.104 5.016 16.786 1.00 96.75 126 LYS A O 1
ATOM 1027 N N . THR A 1 127 ? -18.079 4.743 15.737 1.00 97.44 127 THR A N 1
ATOM 1028 C CA . THR A 1 127 ? -17.956 3.304 15.536 1.00 97.44 127 THR A CA 1
ATOM 1029 C C . THR A 1 127 ? -18.271 2.922 14.099 1.00 97.44 127 THR A C 1
ATOM 1031 O O . THR A 1 127 ? -18.998 3.628 13.397 1.00 97.44 127 THR A O 1
ATOM 1034 N N . LYS A 1 128 ? -17.669 1.826 13.644 1.00 96.81 128 LYS A N 1
ATOM 1035 C CA . LYS A 1 128 ? -17.959 1.193 12.359 1.00 96.81 128 LYS A CA 1
ATOM 1036 C C . LYS A 1 128 ? -17.572 -0.284 12.435 1.00 96.81 128 LYS A C 1
ATOM 1038 O O . LYS A 1 128 ? -16.739 -0.669 13.256 1.00 96.81 128 LYS A O 1
ATOM 1043 N N . ARG A 1 129 ? -18.137 -1.114 11.559 1.00 96.88 129 ARG A N 1
ATOM 1044 C CA . ARG A 1 129 ? -17.597 -2.453 11.291 1.00 96.88 129 ARG A CA 1
ATOM 1045 C C . ARG A 1 129 ? -16.163 -2.314 10.772 1.00 96.88 129 ARG A C 1
ATOM 1047 O O . ARG A 1 129 ? -15.898 -1.442 9.944 1.00 96.88 129 ARG A O 1
ATOM 1054 N N . TYR A 1 130 ? -15.241 -3.135 11.270 1.00 95.56 130 TYR A N 1
ATOM 1055 C CA . TYR A 1 130 ? -13.808 -2.982 11.008 1.00 95.56 130 TYR A CA 1
ATOM 1056 C C . TYR A 1 130 ? -13.499 -3.072 9.512 1.00 95.56 130 TYR A C 1
ATOM 1058 O O . TYR A 1 130 ? -12.882 -2.163 8.962 1.00 95.56 130 TYR A O 1
ATOM 1066 N N . GLU A 1 131 ? -14.019 -4.103 8.841 1.00 95.06 131 GLU A N 1
ATOM 1067 C CA . GLU A 1 131 ? -13.907 -4.294 7.389 1.00 95.06 131 GLU A CA 1
ATOM 1068 C C . GLU A 1 131 ? -14.410 -3.064 6.611 1.00 95.06 131 GLU A C 1
ATOM 1070 O O . GLU A 1 131 ? -13.711 -2.537 5.747 1.00 95.06 131 GLU A O 1
ATOM 1075 N N . ASP A 1 132 ? -15.560 -2.510 7.001 1.00 96.38 132 ASP A N 1
ATOM 1076 C CA . ASP A 1 132 ? -16.165 -1.353 6.326 1.00 96.38 132 ASP A CA 1
ATOM 1077 C C . ASP A 1 132 ? -15.447 -0.024 6.626 1.00 96.38 132 ASP A C 1
ATOM 1079 O O . ASP A 1 132 ? -15.786 1.019 6.059 1.00 96.38 132 ASP A O 1
ATOM 1083 N N . SER A 1 133 ? -14.475 -0.029 7.538 1.00 96.50 133 SER A N 1
ATOM 1084 C CA . SER A 1 133 ? -13.667 1.139 7.893 1.00 96.50 133 SER A CA 1
ATOM 1085 C C . SER A 1 133 ? -12.303 1.175 7.213 1.00 96.50 133 SER A C 1
ATOM 1087 O O . SER A 1 133 ? -11.594 2.173 7.332 1.00 96.50 133 SER A O 1
ATOM 1089 N N . ILE A 1 134 ? -11.913 0.118 6.497 1.00 96.25 134 ILE A N 1
ATOM 1090 C CA . ILE A 1 134 ? -10.591 0.057 5.876 1.00 96.25 134 ILE A CA 1
ATOM 1091 C C . ILE A 1 134 ? -10.595 0.818 4.554 1.00 96.25 134 ILE A C 1
ATOM 1093 O O . ILE A 1 134 ? -11.208 0.411 3.570 1.00 96.25 134 ILE A O 1
ATOM 1097 N N . SER A 1 135 ? -9.873 1.932 4.543 1.00 93.81 135 SER A N 1
ATOM 1098 C CA . SER A 1 135 ? -9.717 2.812 3.387 1.00 93.81 135 SER A CA 1
ATOM 1099 C C . SER A 1 135 ? -8.627 2.372 2.422 1.00 93.81 135 SER A C 1
ATOM 1101 O O . SER A 1 135 ? -8.774 2.569 1.220 1.00 93.81 135 SER A O 1
ATOM 1103 N N . ASP A 1 136 ? -7.541 1.805 2.948 1.00 89.50 136 ASP A N 1
ATOM 1104 C CA . ASP A 1 136 ? -6.334 1.502 2.182 1.00 89.50 136 ASP A CA 1
ATOM 1105 C C . ASP A 1 136 ? -5.387 0.575 2.966 1.00 89.50 136 ASP A C 1
ATOM 1107 O O . ASP A 1 136 ? -5.631 0.268 4.139 1.00 89.50 136 ASP A O 1
ATOM 1111 N N . ILE A 1 137 ? -4.273 0.190 2.343 1.00 86.25 137 ILE A N 1
ATOM 1112 C CA . ILE A 1 137 ? -3.126 -0.469 2.968 1.00 86.25 137 ILE A CA 1
ATOM 1113 C C . ILE A 1 137 ? -1.944 0.504 3.036 1.00 86.25 137 ILE A C 1
ATOM 1115 O O . ILE A 1 137 ? -1.534 1.082 2.036 1.00 86.25 137 ILE A O 1
ATOM 1119 N N . VAL A 1 138 ? -1.357 0.668 4.222 1.00 77.50 138 VAL A N 1
ATOM 1120 C CA . VAL A 1 138 ? -0.220 1.574 4.458 1.00 77.50 138 VAL A CA 1
ATOM 1121 C C . VAL A 1 138 ? 0.959 0.854 5.087 1.00 77.50 138 VAL A C 1
ATOM 1123 O O . VAL A 1 138 ? 0.806 -0.168 5.759 1.00 77.50 138 VAL A O 1
ATOM 1126 N N . VAL A 1 139 ? 2.152 1.427 4.925 1.00 63.94 139 VAL A N 1
ATOM 1127 C CA . VAL A 1 139 ? 3.385 0.871 5.486 1.00 63.94 139 VAL A CA 1
ATOM 1128 C C . VAL A 1 139 ? 4.040 1.844 6.424 1.00 63.94 139 VAL A C 1
ATOM 1130 O O . VAL A 1 139 ? 4.370 2.969 6.072 1.00 63.94 139 VAL A O 1
ATOM 1133 N N . THR A 1 140 ? 4.222 1.367 7.647 1.00 46.69 140 THR A N 1
ATOM 1134 C CA . THR A 1 140 ? 4.895 2.116 8.708 1.00 46.69 140 THR A CA 1
ATOM 1135 C C . THR A 1 140 ? 6.073 1.361 9.309 1.00 46.69 140 THR A C 1
ATOM 1137 O O . THR A 1 140 ? 6.875 2.011 9.943 1.00 46.69 140 THR A O 1
ATOM 1140 N N . HIS A 1 141 ? 6.182 0.041 9.089 1.00 53.72 141 HIS A N 1
ATOM 1141 C CA . HIS A 1 141 ? 7.318 -0.878 9.362 1.00 53.72 141 HIS A CA 1
ATOM 1142 C C . HIS A 1 141 ? 6.972 -2.292 8.845 1.00 53.72 141 HIS A C 1
ATOM 1144 O O . HIS A 1 141 ? 7.837 -3.081 8.488 1.00 53.72 141 HIS A O 1
ATOM 1150 N N . SER A 1 142 ? 5.672 -2.591 8.803 1.00 65.69 142 SER A N 1
ATOM 1151 C CA . SER A 1 142 ? 5.027 -3.706 8.112 1.00 65.69 142 SER A CA 1
ATOM 1152 C C . SER A 1 142 ? 3.713 -3.200 7.491 1.00 65.69 142 SER A C 1
ATOM 1154 O O . SER A 1 142 ? 3.245 -2.121 7.888 1.00 65.69 142 SER A O 1
ATOM 1156 N N . PRO A 1 143 ? 3.117 -3.932 6.532 1.00 76.50 143 PRO A N 1
ATOM 1157 C CA . PRO A 1 143 ? 1.800 -3.606 5.995 1.00 76.50 143 PRO A CA 1
ATOM 1158 C C . PRO A 1 143 ? 0.725 -3.598 7.088 1.00 76.50 143 PRO A C 1
ATOM 1160 O O . PRO A 1 143 ? 0.594 -4.551 7.868 1.00 76.50 143 PRO A O 1
ATOM 1163 N N . ARG A 1 144 ? -0.037 -2.505 7.148 1.00 83.81 144 ARG A N 1
ATOM 1164 C CA . ARG A 1 144 ? -1.137 -2.271 8.090 1.00 83.81 144 ARG A CA 1
ATOM 1165 C C . ARG A 1 144 ? -2.365 -1.762 7.351 1.00 83.81 144 ARG A C 1
ATOM 1167 O O . ARG A 1 144 ? -2.249 -1.078 6.335 1.00 83.81 144 ARG A O 1
ATOM 1174 N N . TYR A 1 145 ? -3.535 -2.043 7.905 1.00 91.50 145 TYR A N 1
ATOM 1175 C CA . TYR A 1 145 ? -4.776 -1.445 7.428 1.00 91.50 145 TYR A CA 1
ATOM 1176 C C . TYR A 1 145 ? -4.819 0.049 7.775 1.00 91.50 145 TYR A C 1
ATOM 1178 O O . TYR A 1 145 ? -4.472 0.441 8.889 1.00 91.50 145 TYR A O 1
ATOM 1186 N N . LYS A 1 146 ? -5.256 0.894 6.842 1.00 91.25 146 LYS A N 1
ATOM 1187 C CA . LYS A 1 146 ? -5.564 2.304 7.096 1.00 91.25 146 LYS A CA 1
ATOM 1188 C C . LYS A 1 146 ? -7.054 2.444 7.366 1.00 91.25 146 LYS A C 1
ATOM 1190 O O . LYS A 1 146 ? -7.872 2.291 6.460 1.00 91.25 146 LYS A O 1
ATOM 1195 N N . ILE A 1 147 ? -7.403 2.761 8.601 1.00 94.88 147 ILE A N 1
ATOM 1196 C CA . ILE A 1 147 ? -8.784 2.957 9.031 1.00 94.88 147 ILE A CA 1
ATOM 1197 C C . ILE A 1 147 ? -9.203 4.395 8.729 1.00 94.88 147 ILE A C 1
ATOM 1199 O O . ILE A 1 147 ? -8.465 5.325 9.047 1.00 94.88 147 ILE A O 1
ATOM 1203 N N . ASP A 1 148 ? -10.398 4.574 8.175 1.00 94.88 148 ASP A N 1
ATOM 1204 C CA . ASP A 1 148 ? -11.106 5.849 8.073 1.00 94.88 148 ASP A CA 1
ATOM 1205 C C . ASP A 1 148 ? -12.592 5.638 8.398 1.00 94.88 148 ASP A C 1
ATOM 1207 O O . ASP A 1 148 ? -13.339 5.042 7.626 1.00 94.88 148 ASP A O 1
ATOM 1211 N N . LEU A 1 149 ? -13.053 6.156 9.539 1.00 95.12 149 LEU A N 1
ATOM 1212 C CA . LEU A 1 149 ? -14.465 6.028 9.939 1.00 95.12 149 LEU A CA 1
ATOM 1213 C C . LEU A 1 149 ? -15.413 6.967 9.187 1.00 95.12 149 LEU A C 1
ATOM 1215 O O . LEU A 1 149 ? -16.617 6.940 9.430 1.00 95.12 149 LEU A O 1
ATOM 1219 N N . SER A 1 150 ? -14.894 7.825 8.310 1.00 94.12 150 SER A N 1
ATOM 1220 C CA . SER A 1 150 ? -15.698 8.716 7.466 1.00 94.12 150 SER A CA 1
ATOM 1221 C C . SER A 1 150 ? -15.783 8.225 6.018 1.00 94.12 150 SER A C 1
ATOM 1223 O O . SER A 1 150 ? -16.458 8.859 5.209 1.00 94.12 150 SER A O 1
ATOM 1225 N N . ILE A 1 151 ? -15.141 7.099 5.684 1.00 94.12 151 ILE A N 1
ATOM 1226 C CA . ILE A 1 151 ? -15.201 6.530 4.338 1.00 94.12 151 ILE A CA 1
ATOM 1227 C C . ILE A 1 151 ? -16.594 5.981 4.016 1.00 94.12 151 ILE A C 1
ATOM 1229 O O . ILE A 1 151 ? -17.245 5.354 4.860 1.00 94.12 151 ILE A O 1
ATOM 1233 N N . SER A 1 152 ? -17.045 6.175 2.775 1.00 93.50 152 SER A N 1
ATOM 1234 C CA . SER A 1 152 ? -18.261 5.531 2.277 1.00 93.50 152 SER A CA 1
ATOM 1235 C C . SER A 1 152 ? -18.031 4.037 2.025 1.00 93.50 152 SER A C 1
ATOM 1237 O O . SER A 1 152 ? -16.922 3.608 1.708 1.00 93.50 152 SER A O 1
ATOM 1239 N N . ASN A 1 153 ? -19.089 3.234 2.143 1.00 89.12 153 ASN A N 1
ATOM 1240 C CA . ASN A 1 153 ? -18.991 1.775 2.009 1.00 89.12 153 ASN A CA 1
ATOM 1241 C C . ASN A 1 153 ? -18.525 1.325 0.613 1.00 89.12 153 ASN A C 1
ATOM 1243 O O . ASN A 1 153 ? -17.857 0.301 0.501 1.00 89.12 153 ASN A O 1
ATOM 1247 N N . ASP A 1 154 ? -18.800 2.112 -0.430 1.00 90.94 154 ASP A N 1
ATOM 1248 C CA . ASP A 1 154 ? -18.353 1.820 -1.800 1.00 90.94 154 ASP A CA 1
ATOM 1249 C C . ASP A 1 154 ? -16.866 2.107 -2.034 1.00 90.94 154 ASP A C 1
ATOM 1251 O O . ASP A 1 154 ? -16.289 1.655 -3.020 1.00 90.94 154 ASP A O 1
ATOM 1255 N N . ASN A 1 155 ? -16.228 2.852 -1.127 1.00 92.50 155 ASN A N 1
ATOM 1256 C CA . ASN A 1 155 ? -14.856 3.313 -1.299 1.00 92.50 155 ASN A CA 1
ATOM 1257 C C . ASN A 1 155 ? -13.816 2.545 -0.479 1.00 92.50 155 ASN A C 1
ATOM 1259 O O . ASN A 1 155 ? -12.629 2.874 -0.575 1.00 92.50 155 ASN A O 1
ATOM 1263 N N . THR A 1 156 ? -14.235 1.545 0.298 1.00 95.25 156 THR A N 1
ATOM 1264 C CA . THR A 1 156 ? -13.334 0.742 1.133 1.00 95.25 156 THR A CA 1
ATOM 1265 C C . THR A 1 156 ? -12.375 -0.087 0.282 1.00 95.25 156 THR A C 1
ATOM 1267 O O . THR A 1 156 ? -12.681 -0.456 -0.855 1.00 95.25 156 THR A O 1
ATOM 1270 N N . PHE A 1 157 ? -11.211 -0.413 0.844 1.00 93.38 157 PHE A N 1
ATOM 1271 C CA . PHE A 1 157 ? -10.226 -1.283 0.201 1.00 93.38 157 PHE A CA 1
ATOM 1272 C C . PHE A 1 157 ? -10.847 -2.626 -0.203 1.00 93.38 157 PHE A C 1
ATOM 1274 O O . PHE A 1 157 ? -10.680 -3.068 -1.338 1.00 93.38 157 PHE A O 1
ATOM 1281 N N . PHE A 1 158 ? -11.614 -3.254 0.691 1.00 94.38 158 PHE A N 1
ATOM 1282 C CA . PHE A 1 158 ? -12.243 -4.552 0.430 1.00 94.38 158 PHE A CA 1
ATOM 1283 C C . PHE A 1 158 ? -13.315 -4.471 -0.658 1.00 94.38 158 PHE A C 1
ATOM 1285 O O . PHE A 1 158 ? -13.403 -5.348 -1.515 1.00 94.38 158 PHE A O 1
ATOM 1292 N N . LYS A 1 159 ? -14.084 -3.375 -0.703 1.00 93.50 159 LYS A N 1
ATOM 1293 C CA . LYS A 1 159 ? -15.084 -3.187 -1.756 1.00 93.50 159 LYS A CA 1
ATOM 1294 C C . LYS A 1 159 ? -14.445 -2.950 -3.124 1.00 93.50 159 LYS A C 1
ATOM 1296 O O . LYS A 1 159 ? -14.905 -3.527 -4.104 1.00 93.50 159 LYS A O 1
ATOM 1301 N N . LYS A 1 160 ? -13.377 -2.146 -3.184 1.00 92.56 160 LYS A N 1
ATOM 1302 C CA . LYS A 1 160 ? -12.634 -1.851 -4.422 1.00 92.56 160 LYS A CA 1
ATOM 1303 C C . LYS A 1 160 ? -11.851 -3.050 -4.947 1.00 92.56 160 LYS A C 1
ATOM 1305 O O . LYS A 1 160 ? -11.828 -3.280 -6.150 1.00 92.56 160 LYS A O 1
ATOM 1310 N N . SER A 1 161 ? -11.210 -3.797 -4.052 1.00 90.50 161 SER A N 1
ATOM 1311 C CA . SER A 1 161 ? -10.393 -4.955 -4.424 1.00 90.50 161 SER A CA 1
ATOM 1312 C C . SER A 1 161 ? -11.204 -6.211 -4.713 1.00 90.50 161 SER A C 1
ATOM 1314 O O . SER A 1 161 ? -10.712 -7.103 -5.398 1.00 90.50 161 SER A O 1
ATOM 1316 N N . GLY A 1 162 ? -12.428 -6.309 -4.186 1.00 92.38 162 GLY A N 1
ATOM 1317 C CA . GLY A 1 162 ? -13.207 -7.547 -4.216 1.00 92.38 162 GLY A CA 1
ATOM 1318 C C . GLY A 1 162 ? -12.642 -8.642 -3.304 1.00 92.38 162 GLY A C 1
ATOM 1319 O O . GLY A 1 162 ? -13.173 -9.751 -3.284 1.00 92.38 162 GLY A O 1
ATOM 1320 N N . ILE A 1 163 ? -11.586 -8.342 -2.543 1.00 91.44 163 ILE A N 1
ATOM 1321 C CA . ILE A 1 163 ? -11.041 -9.200 -1.496 1.00 91.44 163 ILE A CA 1
ATOM 1322 C C . ILE A 1 163 ? -11.830 -8.895 -0.224 1.00 91.44 163 ILE A C 1
ATOM 1324 O O . ILE A 1 163 ? -12.033 -7.735 0.110 1.00 91.44 163 ILE A O 1
ATOM 1328 N N . SER A 1 164 ? -12.273 -9.913 0.502 1.00 90.38 164 SER A N 1
ATOM 1329 C CA . SER A 1 164 ? -12.880 -9.753 1.831 1.00 90.38 164 SER A CA 1
ATOM 1330 C C . SER A 1 164 ? -11.837 -9.849 2.942 1.00 90.38 164 SER A C 1
ATOM 1332 O O . SER A 1 164 ? -10.798 -10.502 2.801 1.00 90.38 164 SER A O 1
ATOM 1334 N N . TYR A 1 165 ? -12.145 -9.273 4.101 1.00 88.62 165 TYR A N 1
ATOM 1335 C CA . TYR A 1 165 ? -11.293 -9.379 5.286 1.00 88.62 165 TYR A CA 1
ATOM 1336 C C . TYR A 1 165 ? -11.072 -10.840 5.714 1.00 88.62 165 TYR A C 1
ATOM 1338 O O . TYR A 1 165 ? -9.962 -11.244 6.061 1.00 88.62 165 TYR A O 1
ATOM 1346 N N . SER A 1 166 ? -12.120 -11.664 5.617 1.00 85.81 166 SER A N 1
ATOM 1347 C CA . SER A 1 166 ? -12.049 -13.097 5.920 1.00 85.81 166 SER A CA 1
ATOM 1348 C C . SER A 1 166 ? -11.135 -13.858 4.954 1.00 85.81 166 SER A C 1
ATOM 1350 O O . SER A 1 166 ? -10.409 -14.756 5.381 1.00 85.81 166 SER A O 1
ATOM 1352 N N . GLN A 1 167 ? -11.118 -13.490 3.667 1.00 87.75 167 GLN A N 1
ATOM 1353 C CA . GLN A 1 167 ? -10.192 -14.087 2.700 1.00 87.75 167 GLN A CA 1
ATOM 1354 C C . GLN A 1 167 ? -8.736 -13.785 3.055 1.00 87.75 167 GLN A C 1
ATOM 1356 O O . GLN A 1 167 ? -7.929 -14.707 3.027 1.00 87.75 167 GLN A O 1
ATOM 1361 N N . LEU A 1 168 ? -8.401 -12.547 3.444 1.00 86.88 168 LEU A N 1
ATOM 1362 C CA . LEU A 1 168 ? -7.037 -12.227 3.884 1.00 86.88 168 LEU A CA 1
ATOM 1363 C C . LEU A 1 168 ? -6.657 -12.992 5.154 1.00 86.88 168 LEU A C 1
ATOM 1365 O O . LEU A 1 168 ? -5.618 -13.641 5.184 1.00 86.88 168 LEU A O 1
ATOM 1369 N N . ASN A 1 169 ? -7.511 -12.981 6.179 1.00 81.62 169 ASN A N 1
ATOM 1370 C CA . ASN A 1 169 ? -7.201 -13.619 7.462 1.00 81.62 169 ASN A CA 1
ATOM 1371 C C . ASN A 1 169 ? -7.059 -15.147 7.388 1.00 81.62 169 ASN A C 1
ATOM 1373 O O . ASN A 1 169 ? -6.445 -15.745 8.270 1.00 81.62 169 ASN A O 1
ATOM 1377 N N . ASN A 1 170 ? -7.650 -15.786 6.376 1.00 81.62 170 ASN A N 1
ATOM 1378 C CA . ASN A 1 170 ? -7.544 -17.229 6.159 1.00 81.62 170 ASN A CA 1
ATOM 1379 C C . ASN A 1 170 ? -6.577 -17.597 5.021 1.00 81.62 170 ASN A C 1
ATOM 1381 O O . ASN A 1 170 ? -6.430 -18.780 4.715 1.00 81.62 170 ASN A O 1
ATOM 1385 N N . CYS A 1 171 ? -5.932 -16.617 4.383 1.00 82.00 171 CYS A N 1
ATOM 1386 C CA . CYS A 1 171 ? -4.941 -16.875 3.350 1.00 82.00 171 CYS A CA 1
ATOM 1387 C C . CYS A 1 171 ? -3.606 -17.286 3.979 1.00 82.00 171 CYS A C 1
ATOM 1389 O O . CYS A 1 171 ? -3.168 -16.694 4.963 1.00 82.00 171 CYS A O 1
ATOM 1391 N N . ASN A 1 172 ? -2.926 -18.261 3.370 1.00 80.88 172 ASN A N 1
ATOM 1392 C CA . ASN A 1 172 ? -1.556 -18.608 3.752 1.00 80.88 172 ASN A CA 1
ATOM 1393 C C . ASN A 1 172 ? -0.578 -17.461 3.452 1.00 80.88 172 ASN A C 1
ATOM 1395 O O . ASN A 1 172 ? 0.385 -17.276 4.191 1.00 80.88 172 ASN A O 1
ATOM 1399 N N . ASP A 1 173 ? -0.844 -16.693 2.390 1.00 82.00 173 ASP A N 1
ATOM 1400 C CA . ASP A 1 173 ? -0.049 -15.537 1.985 1.00 82.00 173 ASP A CA 1
ATOM 1401 C C . ASP A 1 173 ? -0.944 -14.313 1.695 1.00 82.00 173 ASP A C 1
ATOM 1403 O O . ASP A 1 173 ? -1.249 -13.988 0.540 1.00 82.00 173 ASP A O 1
ATOM 1407 N N . PRO A 1 174 ? -1.411 -13.614 2.747 1.00 84.12 174 PRO A N 1
ATOM 1408 C CA . PRO A 1 174 ? -2.254 -12.432 2.585 1.00 84.12 174 PRO A CA 1
ATOM 1409 C C . PRO A 1 174 ? -1.508 -11.274 1.918 1.00 84.12 174 PRO A C 1
ATOM 1411 O O . PRO A 1 174 ? -2.131 -10.392 1.330 1.00 84.12 174 PRO A O 1
ATOM 1414 N N . ILE A 1 175 ? -0.177 -11.266 2.007 1.00 81.31 175 ILE A N 1
ATOM 1415 C CA . ILE A 1 175 ? 0.650 -10.240 1.391 1.00 81.31 175 ILE A CA 1
ATOM 1416 C C . ILE A 1 175 ? 0.596 -10.384 -0.121 1.00 81.31 175 ILE A C 1
ATOM 1418 O O . ILE A 1 175 ? 0.297 -9.401 -0.798 1.00 81.31 175 ILE A O 1
ATOM 1422 N N . LYS A 1 176 ? 0.793 -11.598 -0.639 1.00 79.19 176 LYS A N 1
ATOM 1423 C CA . LYS A 1 176 ? 0.715 -11.874 -2.071 1.00 79.19 176 LYS A CA 1
ATOM 1424 C C . LYS A 1 176 ? -0.619 -11.447 -2.682 1.00 79.19 176 LYS A C 1
ATOM 1426 O O . LYS A 1 176 ? -0.623 -10.783 -3.713 1.00 79.19 176 LYS A O 1
ATOM 1431 N N . LEU A 1 177 ? -1.747 -11.732 -2.025 1.00 84.19 177 LEU A N 1
ATOM 1432 C CA . LEU A 1 177 ? -3.068 -11.297 -2.508 1.00 84.19 177 LEU A CA 1
ATOM 1433 C C . LEU A 1 177 ? -3.162 -9.774 -2.690 1.00 84.19 177 LEU A C 1
ATOM 1435 O O . LEU A 1 177 ? -3.747 -9.290 -3.658 1.00 84.19 177 LEU A O 1
ATOM 1439 N N . ILE A 1 178 ? -2.565 -9.017 -1.770 1.00 83.56 178 ILE A N 1
ATOM 1440 C CA . ILE A 1 178 ? -2.525 -7.555 -1.841 1.00 83.56 178 ILE A CA 1
ATOM 1441 C C . ILE A 1 178 ? -1.559 -7.091 -2.941 1.00 83.56 178 ILE A C 1
ATOM 1443 O O . ILE A 1 178 ? -1.900 -6.174 -3.689 1.00 83.56 178 ILE A O 1
ATOM 1447 N N . VAL A 1 179 ? -0.383 -7.726 -3.073 1.00 76.25 179 VAL A N 1
ATOM 1448 C CA . VAL A 1 179 ? 0.578 -7.454 -4.164 1.00 76.25 179 VAL A CA 1
ATOM 1449 C C . VAL A 1 179 ? -0.099 -7.630 -5.517 1.00 76.25 179 VAL A C 1
ATOM 1451 O O . VAL A 1 179 ? 0.011 -6.747 -6.367 1.00 76.25 179 VAL A O 1
ATOM 1454 N N . ASP A 1 180 ? -0.774 -8.763 -5.718 1.00 80.19 180 ASP A N 1
ATOM 1455 C CA . ASP A 1 180 ? -1.397 -9.139 -6.986 1.00 80.19 180 ASP A CA 1
ATOM 1456 C C . ASP A 1 180 ? -2.477 -8.116 -7.375 1.00 80.19 180 ASP A C 1
ATOM 1458 O O . ASP A 1 180 ? -2.523 -7.677 -8.526 1.00 80.19 180 ASP A O 1
ATOM 1462 N N . TYR A 1 181 ? -3.284 -7.661 -6.406 1.00 84.31 181 TYR A N 1
ATOM 1463 C CA . TYR A 1 181 ? -4.282 -6.607 -6.611 1.00 84.31 181 TYR A CA 1
ATOM 1464 C C . TYR A 1 181 ? -3.655 -5.286 -7.087 1.00 84.31 181 TYR A C 1
ATOM 1466 O O . TYR A 1 181 ? -4.057 -4.758 -8.124 1.00 84.31 181 TYR A O 1
ATOM 1474 N N . PHE A 1 182 ? -2.653 -4.763 -6.374 1.00 77.56 182 PHE A N 1
ATOM 1475 C CA . PHE A 1 182 ? -2.004 -3.502 -6.757 1.00 77.56 182 PHE A CA 1
ATOM 1476 C C . PHE A 1 182 ? -1.237 -3.630 -8.082 1.00 77.56 182 PHE A C 1
ATOM 1478 O O . PHE A 1 182 ? -1.302 -2.739 -8.931 1.00 77.56 182 PHE A O 1
ATOM 1485 N N . SER A 1 183 ? -0.587 -4.773 -8.314 1.00 69.50 183 SER A N 1
ATOM 1486 C CA . SER A 1 183 ? 0.148 -5.047 -9.554 1.00 69.50 183 SER A CA 1
ATOM 1487 C C . SER A 1 183 ? -0.778 -5.069 -10.770 1.00 69.50 183 SER A C 1
ATOM 1489 O O . SER A 1 183 ? -0.426 -4.520 -11.814 1.00 69.50 183 SER A O 1
ATOM 1491 N N . ALA A 1 184 ? -1.987 -5.626 -10.636 1.00 72.25 184 ALA A N 1
ATOM 1492 C CA . ALA A 1 184 ? -3.002 -5.598 -11.689 1.00 72.25 184 ALA A CA 1
ATOM 1493 C C . ALA A 1 184 ? -3.467 -4.171 -12.043 1.00 72.25 184 ALA A C 1
ATOM 1495 O O . ALA A 1 184 ? -3.940 -3.943 -13.155 1.00 72.25 184 ALA A O 1
ATOM 1496 N N . GLN A 1 185 ? -3.298 -3.203 -11.136 1.00 72.06 185 GLN A N 1
ATOM 1497 C CA . GLN A 1 185 ? -3.584 -1.782 -11.371 1.00 72.06 185 GLN A CA 1
ATOM 1498 C C . GLN A 1 185 ? -2.371 -0.991 -11.893 1.00 72.06 185 GLN A C 1
ATOM 1500 O O . GLN A 1 185 ? -2.455 0.220 -12.085 1.00 72.06 185 GLN A O 1
ATOM 1505 N N . GLY A 1 186 ? -1.234 -1.651 -12.141 1.00 59.88 186 GLY A N 1
ATOM 1506 C CA . GLY A 1 186 ? 0.014 -0.984 -12.532 1.00 59.88 186 GLY A CA 1
ATOM 1507 C C . GLY A 1 186 ? 0.713 -0.258 -11.373 1.00 59.88 186 GLY A C 1
ATOM 1508 O O . GLY A 1 186 ? 1.618 0.562 -11.596 1.00 59.88 186 GLY A O 1
ATOM 1509 N N . GLU A 1 187 ? 0.308 -0.546 -10.134 1.00 66.88 187 GLU A N 1
ATOM 1510 C CA . GLU A 1 187 ? 0.941 -0.043 -8.923 1.00 66.88 187 GLU A CA 1
ATOM 1511 C C . GLU A 1 187 ? 2.002 -1.021 -8.414 1.00 66.88 187 GLU A C 1
ATOM 1513 O O . GLU A 1 187 ? 1.847 -2.240 -8.448 1.00 66.88 187 GLU A O 1
ATOM 1518 N N . THR A 1 188 ? 3.109 -0.469 -7.920 1.00 61.16 188 THR A N 1
ATOM 1519 C CA . THR A 1 188 ? 4.227 -1.255 -7.399 1.00 61.16 188 THR A CA 1
ATOM 1520 C C . THR A 1 188 ? 4.395 -0.942 -5.924 1.00 61.16 188 THR A C 1
ATOM 1522 O O . THR A 1 188 ? 4.859 0.141 -5.568 1.00 61.16 188 THR A O 1
ATOM 1525 N N . ALA A 1 189 ? 4.076 -1.904 -5.062 1.00 58.38 189 ALA A N 1
ATOM 1526 C CA . ALA A 1 189 ? 4.419 -1.810 -3.652 1.00 58.38 189 ALA A CA 1
ATOM 1527 C C . ALA A 1 189 ? 5.948 -1.875 -3.491 1.00 58.38 189 ALA A C 1
ATOM 1529 O O . ALA A 1 189 ? 6.581 -2.867 -3.854 1.00 58.38 189 ALA A O 1
ATOM 1530 N N . TRP A 1 190 ? 6.549 -0.809 -2.959 1.00 58.12 190 TRP A N 1
ATOM 1531 C CA . TRP A 1 190 ? 8.005 -0.705 -2.791 1.00 58.12 190 TRP A CA 1
ATOM 1532 C C . TRP A 1 190 ? 8.541 -1.512 -1.594 1.00 58.12 190 TRP A C 1
ATOM 1534 O O . TRP A 1 190 ? 9.743 -1.717 -1.489 1.00 58.12 190 TRP A O 1
ATOM 1544 N N . TRP A 1 191 ? 7.657 -1.961 -0.697 1.00 53.66 191 TRP A N 1
ATOM 1545 C CA . TRP A 1 191 ? 7.984 -2.629 0.572 1.00 53.66 191 TRP A CA 1
ATOM 1546 C C . TRP A 1 191 ? 7.760 -4.146 0.564 1.00 53.66 191 TRP A C 1
ATOM 1548 O O . TRP A 1 191 ? 7.914 -4.789 1.604 1.00 53.66 191 TRP A O 1
ATOM 1558 N N . LEU A 1 192 ? 7.308 -4.715 -0.554 1.00 53.84 192 LEU A N 1
ATOM 1559 C CA . LEU A 1 192 ? 6.975 -6.134 -0.630 1.00 53.84 192 LEU A CA 1
ATOM 1560 C C . LEU A 1 192 ? 8.177 -6.898 -1.188 1.00 53.84 192 LEU A C 1
ATOM 1562 O O . LEU A 1 192 ? 8.705 -6.480 -2.222 1.00 53.84 192 LEU A O 1
ATOM 1566 N N . PRO A 1 193 ? 8.629 -7.979 -0.514 1.00 45.34 193 PRO A N 1
ATOM 1567 C CA . PRO A 1 193 ? 9.636 -8.867 -1.072 1.00 45.34 193 PRO A CA 1
ATOM 1568 C C . PRO A 1 193 ? 9.204 -9.253 -2.483 1.00 45.34 193 PRO A C 1
ATOM 1570 O O . PRO A 1 193 ? 8.071 -9.683 -2.697 1.00 45.34 193 PRO A O 1
ATOM 1573 N N . ASN A 1 194 ? 10.077 -9.042 -3.460 1.00 43.06 194 ASN A N 1
ATOM 1574 C CA . ASN A 1 194 ? 9.818 -9.539 -4.798 1.00 43.06 194 ASN A CA 1
ATOM 1575 C C . ASN A 1 194 ? 9.975 -11.065 -4.732 1.00 43.06 194 ASN A C 1
ATOM 1577 O O . ASN A 1 194 ? 11.094 -11.543 -4.559 1.00 43.06 194 ASN A O 1
ATOM 1581 N N . GLU A 1 195 ? 8.883 -11.822 -4.892 1.00 44.72 195 GLU A N 1
ATOM 1582 C CA . GLU A 1 195 ? 8.914 -13.300 -4.954 1.00 44.72 195 GLU A CA 1
ATOM 1583 C C . GLU A 1 195 ? 9.881 -13.822 -6.032 1.00 44.72 195 GLU A C 1
ATOM 1585 O O . GLU A 1 195 ? 10.351 -14.948 -5.963 1.00 44.72 195 GLU A O 1
ATOM 1590 N N . ILE A 1 196 ? 10.211 -12.990 -7.024 1.00 42.28 196 ILE A N 1
ATOM 1591 C CA . ILE A 1 196 ? 11.058 -13.353 -8.166 1.00 42.28 196 ILE A CA 1
ATOM 1592 C C . ILE A 1 196 ? 12.556 -13.244 -7.855 1.00 42.28 196 ILE A C 1
ATOM 1594 O O . ILE A 1 196 ? 13.363 -13.833 -8.570 1.00 42.28 196 ILE A O 1
ATOM 1598 N N . THR A 1 197 ? 12.967 -12.486 -6.831 1.00 40.81 197 THR A N 1
ATOM 1599 C CA . THR A 1 197 ? 14.397 -12.206 -6.615 1.00 40.81 197 THR A CA 1
ATOM 1600 C C . THR A 1 197 ? 14.959 -12.668 -5.278 1.00 40.81 197 THR A C 1
ATOM 1602 O O . THR A 1 197 ? 16.157 -12.474 -5.087 1.00 40.81 197 THR A O 1
ATOM 1605 N N . ASP A 1 198 ? 14.164 -13.242 -4.363 1.00 36.50 198 ASP A N 1
ATOM 1606 C CA . ASP A 1 198 ? 14.567 -13.581 -2.975 1.00 36.50 198 ASP A CA 1
ATOM 1607 C C . ASP A 1 198 ? 15.285 -12.429 -2.230 1.00 36.50 198 ASP A C 1
ATOM 1609 O O . ASP A 1 198 ? 15.880 -12.599 -1.164 1.00 36.50 198 ASP A O 1
ATOM 1613 N N . LYS A 1 199 ? 15.234 -11.211 -2.780 1.00 40.88 199 LYS A N 1
ATOM 1614 C CA . LYS A 1 199 ? 15.959 -10.041 -2.300 1.00 40.88 199 LYS A CA 1
ATOM 1615 C C . LYS A 1 199 ? 14.973 -9.147 -1.573 1.00 40.88 199 LYS A C 1
ATOM 1617 O O . LYS A 1 199 ? 14.106 -8.518 -2.176 1.00 40.88 199 LYS A O 1
ATOM 1622 N N . THR A 1 200 ? 15.133 -9.069 -0.257 1.00 45.50 200 THR A N 1
ATOM 1623 C CA . THR A 1 200 ? 14.552 -7.994 0.546 1.00 45.50 200 THR A CA 1
ATOM 1624 C C . THR A 1 200 ? 15.095 -6.661 0.038 1.00 45.50 200 THR A C 1
ATOM 1626 O O . THR A 1 200 ? 16.317 -6.495 -0.028 1.00 45.50 200 THR A O 1
ATOM 1629 N N . SER A 1 201 ? 14.220 -5.715 -0.312 1.00 50.19 201 SER A N 1
ATOM 1630 C CA . SER A 1 201 ? 14.647 -4.363 -0.681 1.00 50.19 201 SER A CA 1
ATOM 1631 C C . SER A 1 201 ? 15.503 -3.776 0.455 1.00 50.19 201 SER A C 1
ATOM 1633 O O . SER A 1 201 ? 15.079 -3.828 1.616 1.00 50.19 201 SER A O 1
ATOM 1635 N N . PRO A 1 202 ? 16.714 -3.260 0.173 1.00 53.38 202 PRO A N 1
ATOM 1636 C CA . PRO A 1 202 ? 17.570 -2.671 1.195 1.00 53.38 202 PRO A CA 1
ATOM 1637 C C . PRO A 1 202 ? 16.833 -1.581 1.983 1.00 53.38 202 PRO A C 1
ATOM 1639 O O . PRO A 1 202 ? 16.179 -0.722 1.392 1.00 53.38 202 PRO A O 1
ATOM 1642 N N . ALA A 1 203 ? 16.975 -1.574 3.311 1.00 52.91 203 ALA A N 1
ATOM 1643 C CA . ALA A 1 203 ? 16.322 -0.589 4.182 1.00 52.91 203 ALA A CA 1
ATOM 1644 C C . ALA A 1 203 ? 16.812 0.857 3.957 1.00 52.91 203 ALA A C 1
ATOM 1646 O O . ALA A 1 203 ? 16.170 1.808 4.397 1.00 52.91 203 ALA A O 1
ATOM 1647 N N . ILE A 1 204 ? 17.961 1.020 3.294 1.00 57.53 204 ILE A N 1
ATOM 1648 C CA . ILE A 1 204 ? 18.599 2.307 3.029 1.00 57.53 204 ILE A CA 1
ATOM 1649 C C . ILE A 1 204 ? 18.413 2.652 1.556 1.00 57.53 204 ILE A C 1
ATOM 1651 O O . ILE A 1 204 ? 18.803 1.887 0.675 1.00 57.53 204 ILE A O 1
ATOM 1655 N N . ILE A 1 205 ? 17.857 3.835 1.307 1.00 74.25 205 ILE A N 1
ATOM 1656 C CA . ILE A 1 205 ? 17.762 4.420 -0.028 1.00 74.25 205 ILE A CA 1
ATOM 1657 C C . ILE A 1 205 ? 19.095 5.093 -0.352 1.00 74.25 205 ILE A C 1
ATOM 1659 O O . ILE A 1 205 ? 19.621 5.839 0.471 1.00 74.25 205 ILE A O 1
ATOM 1663 N N . SER A 1 206 ? 19.637 4.841 -1.541 1.00 79.50 206 SER A N 1
ATOM 1664 C CA . SER A 1 206 ? 20.824 5.539 -2.054 1.00 79.50 206 SER A CA 1
ATOM 1665 C C . SER A 1 206 ? 20.484 6.285 -3.338 1.00 79.50 206 SER A C 1
ATOM 1667 O O . SER A 1 206 ? 19.660 5.825 -4.134 1.00 79.50 206 SER A O 1
ATOM 1669 N N . SER A 1 207 ? 21.138 7.422 -3.580 1.00 88.12 207 SER A N 1
ATOM 1670 C CA . SER A 1 207 ? 21.082 8.018 -4.916 1.00 88.12 207 SER A CA 1
ATOM 1671 C C . SER A 1 207 ? 21.833 7.127 -5.916 1.00 88.12 207 SER A C 1
ATOM 1673 O O . SER A 1 207 ? 22.814 6.472 -5.558 1.00 88.12 207 SER A O 1
ATOM 1675 N N . LEU A 1 208 ? 21.436 7.107 -7.191 1.00 88.94 208 LEU A N 1
ATOM 1676 C CA . LEU A 1 208 ? 22.140 6.327 -8.224 1.00 88.94 208 LEU A CA 1
ATOM 1677 C C . LEU A 1 208 ? 23.618 6.735 -8.346 1.00 88.94 208 LEU A C 1
ATOM 1679 O O . LEU A 1 208 ? 24.468 5.921 -8.696 1.00 88.94 208 LEU A O 1
ATOM 1683 N N . SER A 1 209 ? 23.939 7.991 -8.026 1.00 87.88 209 SER A N 1
ATOM 1684 C CA . SER A 1 209 ? 25.317 8.492 -8.044 1.00 87.88 209 SER A CA 1
ATOM 1685 C C . SER A 1 209 ? 26.145 7.938 -6.878 1.00 87.88 209 SER A C 1
ATOM 1687 O O . SER A 1 209 ? 27.277 7.515 -7.099 1.00 87.88 209 SER A O 1
ATOM 1689 N N . GLU A 1 210 ? 25.583 7.875 -5.667 1.00 85.25 210 GLU A N 1
ATOM 1690 C CA . GLU A 1 210 ? 26.215 7.207 -4.516 1.00 85.25 210 GLU A CA 1
ATOM 1691 C C . GLU A 1 210 ? 26.355 5.704 -4.742 1.00 85.25 210 GLU A C 1
ATOM 1693 O O . GLU A 1 210 ? 27.404 5.127 -4.459 1.00 85.25 210 GLU A O 1
ATOM 1698 N N . PHE A 1 211 ? 25.311 5.068 -5.279 1.00 86.38 211 PHE A N 1
ATOM 1699 C CA . PHE A 1 2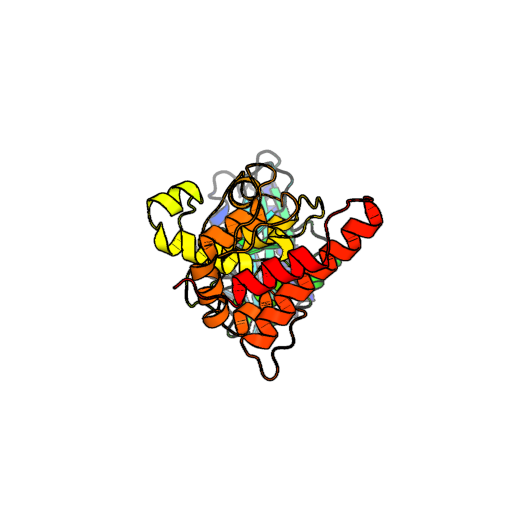11 ? 25.327 3.641 -5.574 1.00 86.38 211 PHE A CA 1
ATOM 1700 C C . PHE A 1 211 ? 26.428 3.307 -6.583 1.00 86.38 211 PHE A C 1
ATOM 1702 O O . PHE A 1 211 ? 27.212 2.395 -6.348 1.00 86.38 211 PHE A O 1
ATOM 1709 N N . LYS A 1 212 ? 26.582 4.119 -7.637 1.00 90.62 212 LYS A N 1
ATOM 1710 C CA . LYS A 1 212 ? 27.665 3.975 -8.617 1.00 90.62 212 LYS A CA 1
ATOM 1711 C C . LYS A 1 212 ? 29.063 4.072 -8.011 1.00 90.62 212 LYS A C 1
ATOM 1713 O O . LYS A 1 212 ? 29.972 3.407 -8.496 1.00 90.62 212 LYS A O 1
ATOM 1718 N N . GLN A 1 213 ? 29.255 4.908 -6.992 1.00 88.19 213 GLN A N 1
ATOM 1719 C CA . GLN A 1 213 ? 30.551 5.021 -6.316 1.00 88.19 213 GLN A CA 1
ATOM 1720 C C . GLN A 1 213 ? 30.873 3.774 -5.489 1.00 88.19 213 GLN A C 1
ATOM 1722 O O . GLN A 1 213 ? 32.031 3.375 -5.429 1.00 88.19 213 GLN A O 1
ATOM 1727 N N . LYS A 1 214 ? 29.857 3.166 -4.866 1.00 85.06 214 LYS A N 1
ATOM 1728 C CA . LYS A 1 214 ? 30.013 1.967 -4.031 1.00 85.06 214 LYS A CA 1
ATOM 1729 C C . LYS A 1 214 ? 30.120 0.689 -4.865 1.00 85.06 214 LYS A C 1
ATOM 1731 O O . LYS A 1 214 ? 30.980 -0.137 -4.599 1.00 85.06 214 LYS A O 1
ATOM 1736 N N . GLU A 1 215 ? 29.263 0.558 -5.874 1.00 86.31 215 GLU A N 1
ATOM 1737 C CA . GLU A 1 215 ? 29.026 -0.669 -6.641 1.00 86.31 215 GLU A CA 1
ATOM 1738 C C . GLU A 1 215 ? 29.046 -0.389 -8.161 1.00 86.31 215 GLU A C 1
ATOM 1740 O O . GLU A 1 215 ? 28.019 -0.492 -8.845 1.00 86.31 215 GLU A O 1
ATOM 1745 N N . PRO A 1 216 ? 30.194 0.015 -8.739 1.00 90.69 216 PRO A N 1
ATOM 1746 C CA . PRO A 1 216 ? 30.266 0.474 -10.129 1.00 90.69 216 PRO A CA 1
ATOM 1747 C C . PRO A 1 216 ? 29.930 -0.615 -11.160 1.00 90.69 216 PRO A C 1
ATOM 1749 O O . PRO A 1 216 ? 29.244 -0.322 -12.138 1.00 90.69 216 PRO A O 1
ATOM 1752 N N . LEU A 1 217 ? 30.367 -1.861 -10.943 1.00 90.00 217 LEU A N 1
ATOM 1753 C CA . LEU A 1 217 ? 30.088 -2.979 -11.856 1.00 90.00 217 LEU A CA 1
ATOM 1754 C C . LEU A 1 217 ? 28.603 -3.349 -11.850 1.00 90.00 217 LEU A C 1
ATOM 1756 O O . LEU A 1 217 ? 27.974 -3.380 -12.905 1.00 90.00 217 LEU A O 1
ATOM 1760 N N . LEU A 1 218 ? 28.017 -3.519 -10.662 1.00 87.44 218 LEU A N 1
ATOM 1761 C CA . LEU A 1 218 ? 26.585 -3.778 -10.515 1.00 87.44 218 LEU A CA 1
ATOM 1762 C C . LEU A 1 218 ? 25.747 -2.623 -11.075 1.00 87.44 218 LEU A C 1
ATOM 1764 O O . LEU A 1 218 ? 24.687 -2.841 -11.650 1.00 87.44 218 LEU A O 1
ATOM 1768 N N . THR A 1 219 ? 26.226 -1.383 -10.966 1.00 91.69 219 THR A N 1
ATOM 1769 C CA . THR A 1 219 ? 25.568 -0.242 -11.611 1.00 91.69 219 THR A CA 1
ATOM 1770 C C . THR A 1 219 ? 25.515 -0.405 -13.127 1.00 91.69 219 THR A C 1
ATOM 1772 O O . THR A 1 219 ? 24.480 -0.140 -13.733 1.00 91.69 219 THR A O 1
ATOM 1775 N N . ASP A 1 220 ? 26.596 -0.858 -13.754 1.00 94.00 220 ASP A N 1
ATOM 1776 C CA . ASP A 1 220 ? 26.624 -1.085 -15.197 1.00 94.00 220 ASP A CA 1
ATOM 1777 C C . ASP A 1 220 ? 25.755 -2.280 -15.625 1.00 94.00 220 ASP A C 1
ATOM 1779 O O . ASP A 1 220 ? 25.073 -2.190 -16.649 1.00 94.00 220 ASP A O 1
ATOM 1783 N N . GLU A 1 221 ? 25.671 -3.333 -14.806 1.00 91.56 221 GLU A N 1
ATOM 1784 C CA . GLU A 1 221 ? 24.690 -4.416 -14.977 1.00 91.56 221 GLU A CA 1
ATOM 1785 C C . GLU A 1 221 ? 23.247 -3.892 -14.903 1.00 91.56 221 GLU A C 1
ATOM 1787 O O . GLU A 1 221 ? 22.405 -4.258 -15.726 1.00 91.56 221 GLU A O 1
ATOM 1792 N N . ILE A 1 222 ? 22.962 -2.989 -13.957 1.00 93.75 222 ILE A N 1
ATOM 1793 C CA . ILE A 1 222 ? 21.664 -2.316 -13.822 1.00 93.75 222 ILE A CA 1
ATOM 1794 C C . ILE A 1 222 ? 21.354 -1.492 -15.074 1.00 93.75 222 ILE A C 1
ATOM 1796 O O . ILE A 1 222 ? 20.234 -1.567 -15.574 1.00 93.75 222 ILE A O 1
ATOM 1800 N N . TYR A 1 223 ? 22.320 -0.743 -15.621 1.00 95.31 223 TYR A N 1
ATOM 1801 C CA . TYR A 1 223 ? 22.139 -0.032 -16.895 1.00 95.31 223 TYR A CA 1
ATOM 1802 C C . TYR A 1 223 ? 21.854 -0.999 -18.049 1.00 95.31 223 TYR A C 1
ATOM 1804 O O . TYR A 1 223 ? 20.952 -0.741 -18.846 1.00 95.31 223 TYR A O 1
ATOM 1812 N N . GLY A 1 224 ? 22.586 -2.114 -18.132 1.00 95.19 224 GLY A N 1
ATOM 1813 C CA . GLY A 1 224 ? 22.358 -3.156 -19.134 1.00 95.19 224 GLY A CA 1
ATOM 1814 C C . GLY A 1 224 ? 20.934 -3.706 -19.073 1.00 95.19 224 GLY A C 1
ATOM 1815 O O . GLY A 1 224 ? 20.213 -3.676 -20.071 1.00 95.19 224 GLY A O 1
ATOM 1816 N N . LYS A 1 225 ? 20.487 -4.110 -17.877 1.00 95.19 225 LYS A N 1
ATOM 1817 C CA . LYS A 1 225 ? 19.110 -4.562 -17.634 1.00 95.19 225 LYS A CA 1
ATOM 1818 C C . LYS A 1 225 ? 18.076 -3.485 -17.935 1.00 95.19 225 LYS A C 1
ATOM 1820 O O . LYS A 1 225 ? 17.058 -3.790 -18.545 1.00 95.19 225 LYS A O 1
ATOM 1825 N N . ALA A 1 226 ? 18.340 -2.236 -17.555 1.00 95.75 226 ALA A N 1
ATOM 1826 C CA . ALA A 1 226 ? 17.438 -1.118 -17.800 1.00 95.75 226 ALA A CA 1
ATOM 1827 C C . ALA A 1 226 ? 17.164 -0.921 -19.297 1.00 95.75 226 ALA A C 1
ATOM 1829 O O . ALA A 1 226 ? 16.011 -0.764 -19.686 1.00 95.75 226 ALA A O 1
ATOM 1830 N N . TYR A 1 227 ? 18.199 -0.982 -20.141 1.00 95.81 227 TYR A N 1
ATOM 1831 C CA . TYR A 1 227 ? 18.028 -0.874 -21.591 1.00 95.81 227 TYR A CA 1
ATOM 1832 C C . TYR A 1 227 ? 17.219 -2.029 -22.188 1.00 95.81 227 TYR A C 1
ATOM 1834 O O . TYR A 1 227 ? 16.520 -1.808 -23.173 1.00 95.81 227 TYR A O 1
ATOM 1842 N N . VAL A 1 228 ? 17.293 -3.234 -21.615 1.00 95.88 228 VAL A N 1
ATOM 1843 C CA . VAL A 1 228 ? 16.521 -4.398 -22.079 1.00 95.88 228 VAL A CA 1
ATOM 1844 C C . VAL A 1 228 ? 15.071 -4.334 -21.596 1.00 95.88 228 VAL A C 1
ATOM 1846 O O . VAL A 1 228 ? 14.150 -4.418 -22.402 1.00 95.88 228 VAL A O 1
ATOM 1849 N N . LEU A 1 229 ? 14.851 -4.169 -20.291 1.00 95.00 229 LEU A N 1
ATOM 1850 C CA . LEU A 1 229 ? 13.516 -4.219 -19.686 1.00 95.00 229 LEU A CA 1
ATOM 1851 C C . LEU A 1 229 ? 12.656 -3.003 -20.037 1.00 95.00 229 LEU A C 1
ATOM 1853 O O . LEU A 1 229 ? 11.440 -3.147 -20.121 1.00 95.00 229 LEU A O 1
ATOM 1857 N N . PHE A 1 230 ? 13.278 -1.843 -20.272 1.00 94.38 230 PHE A N 1
ATOM 1858 C CA . PHE A 1 230 ? 12.590 -0.580 -20.552 1.00 94.38 230 PHE A CA 1
ATOM 1859 C C . PHE A 1 230 ? 13.018 -0.002 -21.911 1.00 94.38 230 PHE A C 1
ATOM 1861 O O . PHE A 1 230 ? 13.682 1.045 -21.963 1.00 94.38 230 PHE A O 1
ATOM 1868 N N . PRO A 1 231 ? 12.670 -0.664 -23.036 1.00 92.38 231 PRO A N 1
ATOM 1869 C CA . PRO A 1 231 ? 12.990 -0.168 -24.375 1.00 92.38 231 PRO A CA 1
ATOM 1870 C C . PRO A 1 231 ? 12.446 1.247 -24.622 1.00 92.38 231 PRO A C 1
ATOM 1872 O O . PRO A 1 231 ? 13.014 1.987 -25.428 1.00 92.38 231 PRO A O 1
ATOM 1875 N N . GLU A 1 232 ? 11.414 1.678 -23.884 1.00 90.12 232 GLU A N 1
ATOM 1876 C CA . GLU A 1 232 ? 10.860 3.028 -23.958 1.00 90.12 232 GLU A CA 1
ATOM 1877 C C . GLU A 1 232 ? 11.869 4.144 -23.667 1.00 90.12 232 GLU A C 1
ATOM 1879 O O . GLU A 1 232 ? 11.716 5.262 -24.159 1.00 90.12 232 GLU A O 1
ATOM 1884 N N . ILE A 1 233 ? 12.959 3.857 -22.948 1.00 91.69 233 ILE A N 1
ATOM 1885 C CA . ILE A 1 233 ? 14.052 4.814 -22.725 1.00 91.69 233 ILE A CA 1
ATOM 1886 C C . ILE A 1 233 ? 14.655 5.281 -24.058 1.00 91.69 233 ILE A C 1
ATOM 1888 O O . ILE A 1 233 ? 15.040 6.451 -24.197 1.00 91.69 233 ILE A O 1
ATOM 1892 N N . LEU A 1 234 ? 14.694 4.386 -25.048 1.00 90.12 234 LEU A N 1
ATOM 1893 C CA . LEU A 1 234 ? 15.246 4.618 -26.380 1.00 90.12 234 LEU A CA 1
ATOM 1894 C C . LEU A 1 234 ? 14.240 5.259 -27.343 1.00 90.12 234 LEU A C 1
ATOM 1896 O O . LEU A 1 234 ? 14.637 5.669 -28.432 1.00 90.12 234 LEU A O 1
ATOM 1900 N N . PHE A 1 235 ? 12.971 5.414 -26.948 1.00 84.69 235 PHE A N 1
ATOM 1901 C CA . PHE A 1 235 ? 11.970 6.073 -27.783 1.00 84.69 235 PHE A CA 1
ATOM 1902 C C . PHE A 1 235 ? 12.347 7.535 -28.031 1.00 84.69 235 PHE A C 1
ATOM 1904 O O . PHE A 1 235 ? 12.767 8.261 -27.119 1.00 84.69 235 PHE A O 1
ATOM 1911 N N . LEU A 1 236 ? 12.180 7.975 -29.278 1.00 69.56 236 LEU A N 1
ATOM 1912 C CA . LEU A 1 236 ? 12.508 9.337 -29.707 1.00 69.56 236 LEU A CA 1
ATOM 1913 C C . LEU A 1 236 ? 11.357 10.328 -29.510 1.00 69.56 236 LEU A C 1
ATOM 1915 O O . LEU A 1 236 ? 11.574 11.537 -29.568 1.00 69.56 236 LEU A O 1
ATOM 1919 N N . THR A 1 237 ? 10.158 9.827 -29.213 1.00 66.75 237 THR A N 1
ATOM 1920 C CA . THR A 1 237 ? 9.010 10.646 -28.827 1.00 66.75 237 THR A CA 1
ATOM 1921 C C . THR A 1 237 ? 9.302 11.383 -27.517 1.00 66.75 237 THR A C 1
ATOM 1923 O O . THR A 1 237 ? 9.885 10.837 -26.572 1.00 66.75 237 THR A O 1
ATOM 1926 N N . SER A 1 238 ? 8.910 12.657 -27.445 1.00 63.25 238 SER A N 1
ATOM 1927 C CA . SER A 1 238 ? 9.062 13.482 -26.245 1.00 63.25 238 SER A CA 1
ATOM 1928 C C . SER A 1 238 ? 8.025 13.083 -25.194 1.00 63.25 238 SER A C 1
ATOM 1930 O O . SER A 1 238 ? 7.046 13.786 -24.968 1.00 63.25 238 SER A O 1
ATOM 1932 N N . ASN A 1 239 ? 8.230 11.933 -24.556 1.00 71.38 239 ASN A N 1
ATOM 1933 C CA . ASN A 1 239 ? 7.429 11.496 -23.423 1.00 71.38 239 ASN A CA 1
ATOM 1934 C C . ASN A 1 239 ? 8.210 11.712 -22.123 1.00 71.38 239 ASN A C 1
ATOM 1936 O O . ASN A 1 239 ? 9.171 10.997 -21.831 1.00 71.38 239 ASN A O 1
ATOM 1940 N N . GLN A 1 240 ? 7.778 12.690 -21.324 1.00 70.50 240 GLN A N 1
ATOM 1941 C CA . GLN A 1 240 ? 8.388 12.986 -20.024 1.00 70.50 240 GLN A CA 1
ATOM 1942 C C . GLN A 1 240 ? 8.293 11.819 -19.028 1.00 70.50 240 GLN A C 1
ATOM 1944 O O . GLN A 1 240 ? 9.081 11.751 -18.089 1.00 70.50 240 GLN A O 1
ATOM 1949 N N . TYR A 1 241 ? 7.383 10.871 -19.259 1.00 81.12 241 TYR A N 1
ATOM 1950 C CA . TYR A 1 241 ? 7.114 9.743 -18.373 1.00 81.12 241 TYR A CA 1
ATOM 1951 C C . TYR A 1 241 ? 7.841 8.448 -18.763 1.00 81.12 241 TYR A C 1
ATOM 1953 O O . TYR A 1 241 ? 7.725 7.461 -18.040 1.00 81.12 241 TYR A O 1
ATOM 1961 N N . LYS A 1 242 ? 8.630 8.425 -19.851 1.00 86.75 242 LYS A N 1
ATOM 1962 C CA . LYS A 1 242 ? 9.310 7.200 -20.334 1.00 86.75 242 LYS A CA 1
ATOM 1963 C C . LYS A 1 242 ? 10.355 6.617 -19.370 1.00 86.75 242 LYS A C 1
ATOM 1965 O O . LYS A 1 242 ? 10.808 5.497 -19.550 1.00 86.75 242 LYS A O 1
ATOM 1970 N N . TYR A 1 243 ? 10.729 7.363 -18.330 1.00 90.50 243 TYR A N 1
ATOM 1971 C CA . TYR A 1 243 ? 11.639 6.909 -17.273 1.00 90.50 243 TYR A CA 1
ATOM 1972 C C . TYR A 1 243 ? 10.914 6.471 -15.992 1.00 90.50 243 TYR A C 1
ATOM 1974 O O . TYR A 1 243 ? 11.567 6.006 -15.062 1.00 90.50 243 TYR A O 1
ATOM 1982 N N . ASN A 1 244 ? 9.583 6.596 -15.913 1.00 89.56 244 ASN A N 1
ATOM 1983 C CA . ASN A 1 244 ? 8.834 6.306 -14.687 1.00 89.56 244 ASN A CA 1
ATOM 1984 C C . ASN A 1 244 ? 8.915 4.828 -14.292 1.00 89.56 244 ASN A C 1
ATOM 1986 O O . ASN A 1 244 ? 9.116 4.519 -13.119 1.00 89.56 244 ASN A O 1
ATOM 1990 N N . ASN A 1 245 ? 8.781 3.916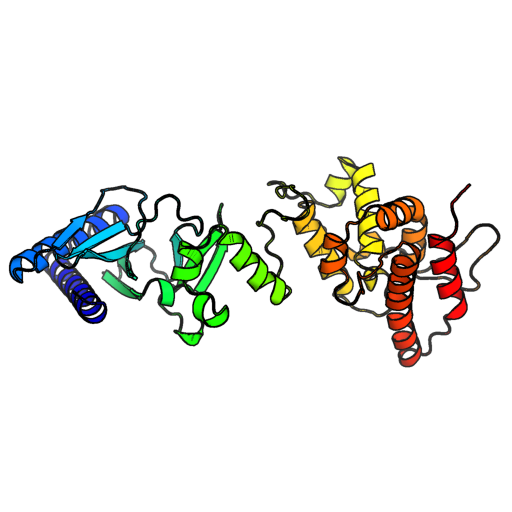 -15.259 1.00 89.06 245 ASN A N 1
ATOM 1991 C CA . ASN A 1 245 ? 8.875 2.478 -15.001 1.00 89.06 245 ASN A CA 1
ATOM 1992 C C . ASN A 1 245 ? 10.282 2.089 -14.545 1.00 89.06 245 ASN A C 1
ATOM 1994 O O . ASN A 1 245 ? 10.423 1.359 -13.564 1.00 89.06 245 ASN A O 1
ATOM 1998 N N . LEU A 1 246 ? 11.312 2.668 -15.173 1.00 92.56 246 LEU A N 1
ATOM 1999 C CA . LEU A 1 246 ? 12.692 2.508 -14.729 1.00 92.56 246 LEU A CA 1
ATOM 2000 C C . LEU A 1 246 ? 12.880 3.019 -13.294 1.00 92.56 246 LEU A C 1
ATOM 2002 O O . LEU A 1 246 ? 13.459 2.315 -12.473 1.00 92.56 246 LEU A O 1
ATOM 2006 N N . ALA A 1 247 ? 12.380 4.215 -12.968 1.00 91.19 247 ALA A N 1
ATOM 2007 C CA . ALA A 1 247 ? 12.492 4.780 -11.624 1.00 91.19 247 ALA A CA 1
ATOM 2008 C C . ALA A 1 247 ? 11.822 3.878 -10.573 1.00 91.19 247 ALA A C 1
ATOM 2010 O O . ALA A 1 247 ? 12.417 3.587 -9.535 1.00 91.19 247 ALA A O 1
ATOM 2011 N N . LYS A 1 248 ? 10.617 3.367 -10.867 1.00 87.19 248 LYS A N 1
ATOM 2012 C CA . LYS A 1 248 ? 9.921 2.392 -10.013 1.00 87.19 248 LYS A CA 1
ATOM 2013 C C . LYS A 1 248 ? 10.724 1.095 -9.859 1.00 87.19 248 LYS A C 1
ATOM 2015 O O . LYS A 1 248 ? 10.817 0.576 -8.751 1.00 87.19 248 LYS A O 1
ATOM 2020 N N . TRP A 1 249 ? 11.310 0.573 -10.937 1.00 89.12 249 TRP A N 1
ATOM 2021 C CA . TRP A 1 249 ? 12.118 -0.653 -10.915 1.00 89.12 249 TRP A CA 1
ATOM 2022 C C . TRP A 1 249 ? 13.420 -0.491 -10.128 1.00 89.12 249 TRP A C 1
ATOM 2024 O O . TRP A 1 249 ? 13.740 -1.367 -9.324 1.00 89.12 249 TRP A O 1
ATOM 2034 N N . LEU A 1 250 ? 14.127 0.631 -10.295 1.00 89.56 250 LEU A N 1
ATOM 2035 C CA . LEU A 1 250 ? 15.320 0.979 -9.515 1.00 89.56 250 LEU A CA 1
ATOM 2036 C C . LEU A 1 250 ? 14.996 1.062 -8.024 1.00 89.56 250 LEU A C 1
ATOM 2038 O O . LEU A 1 250 ? 15.718 0.503 -7.195 1.00 89.56 250 LEU A O 1
ATOM 2042 N N . MET A 1 251 ? 13.874 1.704 -7.695 1.00 84.94 251 MET A N 1
ATOM 2043 C CA . MET A 1 251 ? 13.437 1.833 -6.316 1.00 84.94 251 MET A CA 1
ATOM 2044 C C . MET A 1 251 ? 13.083 0.470 -5.716 1.00 84.94 251 MET A C 1
ATOM 2046 O O . MET A 1 251 ? 13.602 0.110 -4.663 1.00 84.94 251 MET A O 1
ATOM 2050 N N . LYS A 1 252 ? 12.253 -0.318 -6.409 1.00 76.94 252 LYS A N 1
ATOM 2051 C CA . LYS A 1 252 ? 11.783 -1.627 -5.936 1.00 76.94 252 LYS A CA 1
ATOM 2052 C C . LYS A 1 252 ? 12.930 -2.623 -5.736 1.00 76.94 252 LYS A C 1
ATOM 2054 O O . LYS A 1 252 ? 12.996 -3.283 -4.703 1.00 76.94 252 LYS A O 1
ATOM 2059 N N . ASN A 1 253 ? 13.812 -2.748 -6.728 1.00 78.88 253 ASN A N 1
ATOM 2060 C CA . ASN A 1 253 ? 14.777 -3.850 -6.791 1.00 78.88 253 ASN A CA 1
ATOM 2061 C C . ASN A 1 253 ? 16.139 -3.520 -6.176 1.00 78.88 253 ASN A C 1
ATOM 2063 O O . ASN A 1 253 ? 16.865 -4.439 -5.804 1.00 78.88 253 ASN A O 1
ATOM 2067 N N . TYR A 1 254 ? 16.492 -2.236 -6.073 1.00 82.19 254 TYR A N 1
ATOM 2068 C CA . TYR A 1 254 ? 17.834 -1.818 -5.656 1.00 82.19 254 TYR A CA 1
ATOM 2069 C C . TYR A 1 254 ? 17.839 -0.748 -4.562 1.00 82.19 254 TYR A C 1
ATOM 2071 O O . TYR A 1 254 ? 18.908 -0.354 -4.105 1.00 82.19 254 TYR A O 1
ATOM 2079 N N . SER A 1 255 ? 16.672 -0.262 -4.133 1.00 82.50 255 SER A N 1
ATOM 2080 C CA . SER A 1 255 ? 16.556 0.899 -3.248 1.00 82.50 255 SER A CA 1
ATOM 2081 C C . SER A 1 255 ? 17.274 2.151 -3.787 1.00 82.50 255 SER A C 1
ATOM 2083 O O . SER A 1 255 ? 17.801 2.962 -3.025 1.00 82.50 255 SER A O 1
ATOM 2085 N N . ILE A 1 256 ? 17.285 2.324 -5.116 1.00 88.12 256 ILE A N 1
ATOM 2086 C CA . ILE A 1 256 ? 17.954 3.441 -5.796 1.00 88.12 256 ILE A CA 1
ATOM 2087 C C . ILE A 1 256 ? 16.946 4.510 -6.226 1.00 88.12 256 ILE A C 1
ATOM 2089 O O . ILE A 1 256 ? 15.915 4.196 -6.821 1.00 88.12 256 ILE A O 1
ATOM 2093 N N . THR A 1 257 ? 17.284 5.783 -6.002 1.00 90.94 257 THR A N 1
ATOM 2094 C CA . THR A 1 257 ? 16.560 6.943 -6.553 1.00 90.94 257 THR A CA 1
ATOM 2095 C C . THR A 1 257 ? 17.484 7.854 -7.365 1.00 90.94 257 THR A C 1
ATOM 2097 O O . THR A 1 257 ? 18.697 7.881 -7.162 1.00 90.94 257 THR A O 1
ATOM 2100 N N . ASP A 1 258 ? 16.931 8.615 -8.311 1.00 90.62 258 ASP A N 1
ATOM 2101 C CA . ASP A 1 258 ? 17.671 9.669 -9.014 1.00 90.62 258 ASP A CA 1
ATOM 2102 C C . ASP A 1 258 ? 16.714 10.784 -9.458 1.00 90.62 258 ASP A C 1
ATOM 2104 O O . ASP A 1 258 ? 15.720 10.523 -10.137 1.00 90.62 258 ASP A O 1
ATOM 2108 N N . ALA A 1 259 ? 17.008 12.029 -9.071 1.00 85.19 259 ALA A N 1
ATOM 2109 C CA . ALA A 1 259 ? 16.183 13.194 -9.404 1.00 85.19 259 ALA A CA 1
ATOM 2110 C C . ALA A 1 259 ? 16.266 13.594 -10.891 1.00 85.19 259 ALA A C 1
ATOM 2112 O O . ALA A 1 259 ? 15.392 14.293 -11.398 1.00 85.19 259 ALA A O 1
ATOM 2113 N N . SER A 1 260 ? 17.301 13.135 -11.596 1.00 87.38 260 SER A N 1
ATOM 2114 C CA . SER A 1 260 ? 17.625 13.496 -12.976 1.00 87.38 260 SER A CA 1
ATOM 2115 C C . SER A 1 260 ? 17.873 12.244 -13.819 1.00 87.38 260 SER A C 1
ATOM 2117 O O . SER A 1 260 ? 18.768 12.214 -14.666 1.00 87.38 260 SER A O 1
ATOM 2119 N N . LEU A 1 261 ? 17.058 11.202 -13.614 1.00 88.62 261 LEU A N 1
ATOM 2120 C CA . LEU A 1 261 ? 17.237 9.897 -14.255 1.00 88.62 261 LEU A CA 1
ATOM 2121 C C . LEU A 1 261 ? 17.319 9.993 -15.785 1.00 88.62 261 LEU A C 1
ATOM 2123 O O . LEU A 1 261 ? 18.157 9.336 -16.392 1.00 88.62 261 LEU A O 1
ATOM 2127 N N . ARG A 1 262 ? 16.531 10.877 -16.412 1.00 87.62 262 ARG A N 1
ATOM 2128 C CA . ARG A 1 262 ? 16.619 11.166 -17.854 1.00 87.62 262 ARG A CA 1
ATOM 2129 C C . ARG A 1 262 ? 18.045 11.510 -18.277 1.00 87.62 262 ARG A C 1
ATOM 2131 O O . ARG A 1 262 ? 18.567 10.948 -19.237 1.00 87.62 262 ARG A O 1
ATOM 2138 N N . ASP A 1 263 ? 18.682 12.423 -17.556 1.00 87.19 263 ASP A N 1
ATOM 2139 C CA . ASP A 1 263 ? 19.983 12.966 -17.930 1.00 87.19 263 ASP A CA 1
ATOM 2140 C C . ASP A 1 263 ? 21.071 11.886 -17.843 1.00 87.19 263 ASP A C 1
ATOM 2142 O O . ASP A 1 263 ? 21.991 11.872 -18.660 1.00 87.19 263 ASP A O 1
ATOM 2146 N N . LYS A 1 264 ? 20.915 10.903 -16.947 1.00 88.56 264 LYS A N 1
ATOM 2147 C CA . LYS A 1 264 ? 21.815 9.742 -16.853 1.00 88.56 264 LYS A CA 1
ATOM 2148 C C . LYS A 1 264 ? 21.842 8.890 -18.123 1.00 88.56 264 LYS A C 1
ATOM 2150 O O . LYS A 1 264 ? 22.868 8.287 -18.426 1.00 88.56 264 LYS A O 1
ATOM 2155 N N . PHE A 1 265 ? 20.741 8.866 -18.871 1.00 88.75 265 PHE A N 1
ATOM 2156 C CA . PHE A 1 265 ? 20.609 8.076 -20.093 1.00 88.75 265 PHE A CA 1
ATOM 2157 C C . PHE A 1 265 ? 20.752 8.915 -21.362 1.00 88.75 265 PHE A C 1
ATOM 2159 O O . PHE A 1 265 ? 21.281 8.414 -22.350 1.00 88.75 265 PHE A O 1
ATOM 2166 N N . SER A 1 266 ? 20.312 10.176 -21.375 1.00 84.25 266 SER A N 1
ATOM 2167 C CA . SER A 1 266 ? 20.181 10.953 -22.616 1.00 84.25 266 SER A CA 1
ATOM 2168 C C . SER A 1 266 ? 20.926 12.290 -22.652 1.00 84.25 266 SER A C 1
ATOM 2170 O O . SER A 1 266 ? 20.858 12.967 -23.679 1.00 84.25 266 SER A O 1
ATOM 2172 N N . ALA A 1 267 ? 21.615 12.717 -21.586 1.00 78.00 267 ALA A N 1
ATOM 2173 C CA . ALA A 1 267 ? 22.316 14.005 -21.597 1.00 78.00 267 ALA A CA 1
ATOM 2174 C C . ALA A 1 267 ? 23.459 14.021 -22.622 1.00 78.00 267 ALA A C 1
ATOM 2176 O O . ALA A 1 267 ? 24.264 13.092 -22.663 1.00 78.00 267 ALA A O 1
ATOM 2177 N N . GLY A 1 268 ? 23.552 15.102 -23.410 1.00 75.31 268 GLY A N 1
ATOM 2178 C CA . GLY A 1 268 ? 24.639 15.328 -24.374 1.00 75.31 268 GLY A CA 1
ATOM 2179 C C . GLY A 1 268 ? 24.224 15.491 -25.844 1.00 75.31 268 GLY A C 1
ATOM 2180 O O . GLY A 1 268 ? 25.079 15.380 -26.718 1.00 75.31 268 GLY A O 1
ATOM 2181 N N . GLY A 1 269 ? 22.946 15.750 -26.143 1.00 84.94 269 GLY A N 1
ATOM 2182 C CA . GLY A 1 269 ? 22.495 16.137 -27.489 1.00 84.94 269 GLY A CA 1
ATOM 2183 C C . GLY A 1 269 ? 22.459 14.982 -28.498 1.00 84.94 269 GLY A C 1
ATOM 2184 O O . GLY A 1 269 ? 21.870 13.935 -28.223 1.00 84.94 269 GLY A O 1
ATOM 2185 N N . LYS A 1 270 ? 23.051 15.177 -29.684 1.00 89.25 270 LYS A N 1
ATOM 2186 C CA . LYS A 1 270 ? 23.151 14.164 -30.752 1.00 89.25 270 LYS A CA 1
ATOM 2187 C C . LYS A 1 270 ? 24.616 13.901 -31.119 1.00 89.25 270 LYS A C 1
ATOM 2189 O O . LYS A 1 270 ? 25.454 14.789 -30.995 1.00 89.25 270 LYS A O 1
ATOM 2194 N N . THR A 1 271 ? 24.937 12.692 -31.572 1.00 92.19 271 THR A N 1
ATOM 2195 C CA . THR A 1 271 ? 26.296 12.288 -31.963 1.00 92.19 271 THR A CA 1
ATOM 2196 C C . THR A 1 271 ? 26.276 11.198 -33.036 1.00 92.19 271 THR A C 1
ATOM 2198 O O . THR A 1 271 ? 25.290 10.478 -33.169 1.00 92.19 271 THR A O 1
ATOM 2201 N N . TYR A 1 272 ? 27.350 11.074 -33.814 1.00 92.44 272 TYR A N 1
ATOM 2202 C CA . TYR A 1 272 ? 27.480 10.015 -34.816 1.00 92.44 272 TYR A CA 1
ATOM 2203 C C . TYR A 1 272 ? 27.769 8.671 -34.146 1.00 92.44 272 TYR A C 1
ATOM 2205 O O . TYR A 1 272 ? 28.621 8.587 -33.259 1.00 92.44 272 TYR A O 1
ATOM 2213 N N . ILE A 1 273 ? 27.080 7.622 -34.590 1.00 91.69 273 ILE A N 1
ATOM 2214 C CA . ILE A 1 273 ? 27.268 6.263 -34.082 1.00 91.69 273 ILE A CA 1
ATOM 2215 C C . ILE A 1 273 ? 28.301 5.560 -34.956 1.00 91.69 273 ILE A C 1
ATOM 2217 O O . ILE A 1 273 ? 28.204 5.588 -36.183 1.00 91.69 273 ILE A O 1
ATOM 2221 N N . LYS A 1 274 ? 29.305 4.948 -34.325 1.00 91.69 274 LYS A N 1
ATOM 2222 C CA . LYS A 1 274 ? 30.392 4.240 -35.014 1.00 91.69 274 LYS A CA 1
ATOM 2223 C C . LYS A 1 274 ? 30.393 2.781 -34.599 1.00 91.69 274 LYS A C 1
ATOM 2225 O O . LYS A 1 274 ? 30.627 2.502 -33.429 1.00 91.69 274 LYS A O 1
ATOM 2230 N N . ILE A 1 275 ? 30.163 1.857 -35.523 1.00 87.38 275 ILE A N 1
ATOM 2231 C CA . ILE A 1 275 ? 30.159 0.414 -35.249 1.00 87.38 275 ILE A CA 1
ATOM 2232 C C . ILE A 1 275 ? 31.146 -0.238 -36.209 1.00 87.38 275 ILE A C 1
ATOM 2234 O O . ILE A 1 275 ? 30.870 -0.349 -37.399 1.00 87.38 275 ILE A O 1
ATOM 2238 N N . GLN A 1 276 ? 32.303 -0.670 -35.703 1.00 84.00 276 GLN A N 1
ATOM 2239 C CA . GLN A 1 276 ? 33.396 -1.180 -36.541 1.00 84.00 276 GLN A CA 1
ATOM 2240 C C . GLN A 1 276 ? 33.745 -0.176 -37.664 1.00 84.00 276 GLN A C 1
ATOM 2242 O O . GLN A 1 276 ? 34.137 0.951 -37.368 1.00 84.00 276 GLN A O 1
ATOM 2247 N N . ASN A 1 277 ? 33.565 -0.564 -38.933 1.00 86.56 277 ASN A N 1
ATOM 2248 C CA . ASN A 1 277 ? 33.825 0.272 -40.111 1.00 86.56 277 ASN A CA 1
ATOM 2249 C C . ASN A 1 277 ? 32.613 1.114 -40.544 1.00 86.56 277 ASN A C 1
ATOM 2251 O O . ASN A 1 277 ? 32.714 1.897 -41.485 1.00 86.56 277 ASN A O 1
ATOM 2255 N N . PHE A 1 278 ? 31.464 0.949 -39.888 1.00 89.25 278 PHE A N 1
ATOM 2256 C CA . PHE A 1 278 ? 30.271 1.740 -40.146 1.00 89.25 278 PHE A CA 1
ATOM 2257 C C . PHE A 1 278 ? 30.292 3.036 -39.329 1.00 89.25 278 PHE A C 1
ATOM 2259 O O . PHE A 1 278 ? 30.562 3.030 -38.125 1.00 89.25 278 PHE A O 1
ATOM 2266 N N . VAL A 1 279 ? 29.940 4.142 -39.981 1.00 92.62 279 VAL A N 1
ATOM 2267 C CA . VAL A 1 279 ? 29.653 5.432 -39.348 1.00 92.62 279 VAL A CA 1
ATOM 2268 C C . VAL A 1 279 ? 28.286 5.875 -39.840 1.00 92.62 279 VAL A C 1
ATOM 2270 O O . VAL A 1 279 ? 28.035 5.843 -41.044 1.00 92.62 279 VAL A O 1
ATOM 2273 N N . SER A 1 280 ? 27.415 6.282 -38.920 1.00 91.31 280 SER A N 1
ATOM 2274 C CA . SER A 1 280 ? 26.084 6.752 -39.289 1.00 91.31 280 SER A CA 1
ATOM 2275 C C . SER A 1 280 ? 26.145 7.975 -40.207 1.00 91.31 280 SER A C 1
ATOM 2277 O O . SER A 1 280 ? 26.995 8.849 -40.041 1.00 91.31 280 SER A O 1
ATOM 2279 N N . LYS A 1 281 ? 25.218 8.071 -41.162 1.00 89.12 281 LYS A N 1
ATOM 2280 C CA . LYS A 1 281 ? 25.105 9.201 -42.101 1.00 89.12 281 LYS A CA 1
ATOM 2281 C C . LYS A 1 281 ? 24.699 10.498 -41.401 1.00 89.12 281 LYS A C 1
ATOM 2283 O O . LYS A 1 281 ? 24.984 11.586 -41.890 1.00 89.12 281 LYS A O 1
ATOM 2288 N N . GLN A 1 282 ? 24.041 10.378 -40.252 1.00 86.69 282 GLN A N 1
ATOM 2289 C CA . GLN A 1 282 ? 23.493 11.482 -39.469 1.00 86.69 282 GLN A CA 1
ATOM 2290 C C . GLN A 1 282 ? 23.741 11.284 -37.965 1.00 86.69 282 GLN A C 1
ATOM 2292 O O . GLN A 1 282 ? 23.981 10.155 -37.517 1.00 86.69 282 GLN A O 1
ATOM 2297 N N . PRO A 1 283 ? 23.693 12.358 -37.156 1.00 87.81 283 PRO A N 1
ATOM 2298 C CA . PRO A 1 283 ? 23.862 12.246 -35.716 1.00 87.81 283 PRO A CA 1
ATOM 2299 C C . PRO A 1 283 ? 22.575 11.741 -35.040 1.00 87.81 283 PRO A C 1
ATOM 2301 O O . PRO A 1 283 ? 21.492 12.300 -35.221 1.00 87.81 283 PRO A O 1
ATOM 2304 N N . TYR A 1 284 ? 22.714 10.728 -34.188 1.00 87.69 284 TYR A N 1
ATOM 2305 C CA . TYR A 1 284 ? 21.632 10.139 -33.399 1.00 87.69 284 TYR A CA 1
ATOM 2306 C C . TYR A 1 284 ? 21.590 10.699 -31.977 1.00 87.69 284 TYR A C 1
ATOM 2308 O O . TYR A 1 284 ? 22.619 11.130 -31.450 1.00 87.69 284 TYR A O 1
ATOM 2316 N N . PRO A 1 285 ? 20.421 10.687 -31.314 1.00 87.88 285 PRO A N 1
ATOM 2317 C CA . PRO A 1 285 ? 20.298 11.071 -29.912 1.00 87.88 285 PRO A CA 1
ATOM 2318 C C . PRO A 1 285 ? 21.287 10.328 -29.012 1.00 87.88 285 PRO A C 1
ATOM 2320 O O . PRO A 1 285 ? 21.523 9.129 -29.167 1.00 87.88 285 PRO A O 1
ATOM 2323 N N . ARG A 1 286 ? 21.849 11.045 -28.035 1.00 90.25 286 ARG A N 1
ATOM 2324 C CA . ARG A 1 286 ? 22.936 10.560 -27.173 1.00 90.25 286 ARG A CA 1
ATOM 2325 C C . ARG A 1 286 ? 22.615 9.265 -26.424 1.00 90.25 286 ARG A C 1
ATOM 2327 O O . ARG A 1 286 ? 23.532 8.520 -26.104 1.00 90.25 286 ARG A O 1
ATOM 2334 N N . VAL A 1 287 ? 21.336 8.967 -26.206 1.00 90.12 287 VAL A N 1
ATOM 2335 C CA . VAL A 1 287 ? 20.890 7.705 -25.603 1.00 90.12 287 VAL A CA 1
ATOM 2336 C C . VAL A 1 287 ? 21.344 6.472 -26.401 1.00 90.12 287 VAL A C 1
ATOM 2338 O O . VAL A 1 287 ? 21.738 5.483 -25.795 1.00 90.12 287 VAL A O 1
ATOM 2341 N N . ILE A 1 288 ? 21.403 6.546 -27.738 1.00 91.31 288 ILE A N 1
ATOM 2342 C CA . ILE A 1 288 ? 21.884 5.445 -28.594 1.00 91.31 288 ILE A CA 1
ATOM 2343 C C . ILE A 1 288 ? 23.391 5.233 -28.411 1.00 91.31 288 ILE A C 1
ATOM 2345 O O . ILE A 1 288 ? 23.872 4.106 -28.316 1.00 91.31 288 ILE A O 1
ATOM 2349 N N . TYR A 1 289 ? 24.147 6.324 -28.294 1.00 92.06 289 TYR A N 1
ATOM 2350 C CA . TYR A 1 289 ? 25.570 6.254 -27.976 1.00 92.06 289 TYR A CA 1
ATOM 2351 C C . TYR A 1 289 ? 25.806 5.693 -26.568 1.00 92.06 289 TYR A C 1
ATOM 2353 O O . TYR A 1 289 ? 26.668 4.843 -26.375 1.00 92.06 289 TYR A O 1
ATOM 2361 N N . ASN A 1 290 ? 25.027 6.123 -25.574 1.00 92.62 290 ASN A N 1
ATOM 2362 C CA . ASN A 1 290 ? 25.155 5.626 -24.205 1.00 92.62 290 ASN A CA 1
ATOM 2363 C C . ASN A 1 290 ? 24.780 4.137 -24.096 1.00 92.62 290 ASN A C 1
ATOM 2365 O O . ASN A 1 290 ? 25.440 3.408 -23.358 1.00 92.62 290 ASN A O 1
ATOM 2369 N N . LEU A 1 291 ? 23.787 3.675 -24.867 1.00 93.69 291 LEU A N 1
ATOM 2370 C CA . LEU A 1 291 ? 23.485 2.254 -25.057 1.00 93.69 291 LEU A CA 1
ATOM 2371 C C . LEU A 1 291 ? 24.707 1.507 -25.606 1.00 93.69 291 LEU A C 1
ATOM 2373 O O . LEU A 1 291 ? 25.109 0.494 -25.038 1.00 93.69 291 LEU A O 1
ATOM 2377 N N . GLN A 1 292 ? 25.333 2.026 -26.669 1.00 93.06 292 GLN A N 1
ATOM 2378 C CA . GLN A 1 292 ? 26.536 1.427 -27.249 1.00 93.06 292 GLN A CA 1
ATOM 2379 C C . GLN A 1 292 ? 27.660 1.271 -26.211 1.00 93.06 292 GLN A C 1
ATOM 2381 O O . GLN A 1 292 ? 28.313 0.231 -26.171 1.00 93.06 292 GLN A O 1
ATOM 2386 N N . GLN A 1 293 ? 27.861 2.260 -25.335 1.00 92.38 293 GLN A N 1
ATOM 2387 C CA . GLN A 1 293 ? 28.875 2.184 -24.272 1.00 92.38 293 GLN A CA 1
ATOM 2388 C C . GLN A 1 293 ? 28.580 1.123 -23.200 1.00 92.38 293 GLN A C 1
ATOM 2390 O O . GLN A 1 293 ? 29.458 0.795 -22.404 1.00 92.38 293 GLN A O 1
ATOM 2395 N N . LYS A 1 294 ? 27.353 0.595 -23.149 1.00 94.06 294 LYS A N 1
ATOM 2396 C CA . LYS A 1 294 ? 26.917 -0.441 -22.200 1.00 94.06 294 LYS A CA 1
ATOM 2397 C C . LYS A 1 294 ? 26.574 -1.762 -22.885 1.00 94.06 294 LYS A C 1
ATOM 2399 O O . LYS A 1 294 ? 25.977 -2.633 -22.260 1.00 94.06 294 LYS A O 1
ATOM 2404 N N . ILE A 1 295 ? 26.964 -1.937 -24.148 1.00 93.62 295 ILE A N 1
ATOM 2405 C CA . ILE A 1 295 ? 26.464 -3.036 -24.978 1.00 93.62 295 ILE A CA 1
ATOM 2406 C C . ILE A 1 295 ? 26.836 -4.433 -24.464 1.00 93.62 295 ILE A C 1
ATOM 2408 O O . ILE A 1 295 ? 26.053 -5.362 -24.642 1.00 93.62 295 ILE A O 1
ATOM 2412 N N . SER A 1 296 ? 27.981 -4.591 -23.789 1.00 92.94 296 SER A N 1
ATOM 2413 C CA . SER A 1 296 ? 28.350 -5.854 -23.133 1.00 92.94 296 SER A CA 1
ATOM 2414 C C . SER A 1 296 ? 27.317 -6.246 -22.073 1.00 92.94 296 SER A C 1
ATOM 2416 O O . SER A 1 296 ? 26.711 -7.306 -22.171 1.00 92.94 296 SER A O 1
ATOM 2418 N N . PHE A 1 297 ? 27.007 -5.334 -21.150 1.00 94.94 297 PHE A N 1
ATOM 2419 C CA . PHE A 1 297 ? 26.012 -5.546 -20.096 1.00 94.94 297 PHE A CA 1
ATOM 2420 C C . PHE A 1 297 ? 24.593 -5.735 -20.642 1.00 94.94 297 PHE A C 1
ATOM 2422 O O . PHE A 1 297 ? 23.795 -6.458 -20.055 1.00 94.94 297 PHE A O 1
ATOM 2429 N N . VAL A 1 298 ? 24.261 -5.102 -21.771 1.00 95.44 298 VAL A N 1
ATOM 2430 C CA . VAL A 1 298 ? 22.972 -5.302 -22.457 1.00 95.44 298 VAL A CA 1
ATOM 2431 C C . VAL A 1 298 ? 22.860 -6.725 -23.007 1.00 95.44 298 VAL A C 1
ATOM 2433 O O . VAL A 1 298 ? 21.834 -7.375 -22.818 1.00 95.44 298 VAL A O 1
ATOM 2436 N N . LYS A 1 299 ? 23.914 -7.238 -23.652 1.00 93.25 299 LYS A N 1
ATOM 2437 C CA . LYS A 1 299 ? 23.955 -8.628 -24.138 1.00 93.25 299 LYS A CA 1
ATOM 2438 C C . LYS A 1 299 ? 23.861 -9.619 -22.983 1.00 93.25 299 LYS A C 1
ATOM 2440 O O . LYS A 1 299 ? 23.084 -10.567 -23.056 1.00 93.25 299 LYS A O 1
ATOM 2445 N N . ASP A 1 300 ? 24.596 -9.367 -21.903 1.00 90.50 300 ASP A N 1
ATOM 2446 C CA . ASP A 1 300 ? 24.525 -10.192 -20.698 1.00 90.50 300 ASP A CA 1
ATOM 2447 C C . ASP A 1 300 ? 23.114 -10.168 -20.100 1.00 90.50 300 ASP A C 1
ATOM 2449 O O . ASP A 1 300 ? 22.575 -11.212 -19.737 1.00 90.50 300 ASP A O 1
ATOM 2453 N N . ALA A 1 301 ? 22.462 -9.004 -20.061 1.00 93.06 301 ALA A N 1
ATOM 2454 C CA . ALA A 1 301 ? 21.088 -8.882 -19.592 1.00 93.06 301 ALA A CA 1
ATOM 2455 C C . ALA A 1 301 ? 20.105 -9.697 -20.448 1.00 93.06 301 ALA A C 1
ATOM 2457 O O . ALA A 1 301 ? 19.296 -10.438 -19.890 1.00 93.06 301 ALA A O 1
ATOM 2458 N N . PHE A 1 302 ? 20.194 -9.642 -21.781 1.00 93.88 302 PHE A N 1
ATOM 2459 C CA . PHE A 1 302 ? 19.327 -10.448 -22.647 1.00 93.88 302 PHE A CA 1
ATOM 2460 C C . PHE A 1 302 ? 19.435 -11.955 -22.372 1.00 93.88 302 PHE A C 1
ATOM 2462 O O . PHE A 1 302 ? 18.417 -12.652 -22.426 1.00 93.88 302 PHE A O 1
ATOM 2469 N N . ASN A 1 303 ? 20.636 -12.442 -22.050 1.00 88.44 303 ASN A N 1
ATOM 2470 C CA . ASN A 1 303 ? 20.879 -13.850 -21.732 1.00 88.44 303 ASN A CA 1
ATOM 2471 C C . ASN A 1 303 ? 20.409 -14.237 -20.321 1.00 88.44 303 ASN A C 1
ATOM 2473 O O . ASN A 1 303 ? 19.957 -15.361 -20.119 1.00 88.44 303 ASN A O 1
ATOM 2477 N N . ASN A 1 304 ? 20.503 -13.318 -19.356 1.00 85.06 304 ASN A N 1
ATOM 2478 C CA . ASN A 1 304 ? 20.364 -13.640 -17.933 1.00 85.06 304 ASN A CA 1
ATOM 2479 C C . ASN A 1 304 ? 19.025 -13.228 -17.302 1.00 85.06 304 ASN A C 1
ATOM 2481 O O . ASN A 1 304 ? 18.711 -13.684 -16.203 1.00 85.06 304 ASN A O 1
ATOM 2485 N N . ILE A 1 305 ? 18.228 -12.367 -17.944 1.00 88.06 305 ILE A N 1
ATOM 2486 C CA . ILE A 1 305 ? 16.896 -12.008 -17.432 1.00 88.06 305 ILE A CA 1
ATOM 2487 C C . ILE A 1 305 ? 15.982 -13.246 -17.460 1.00 88.06 305 ILE A C 1
ATOM 2489 O O . ILE A 1 305 ? 15.891 -13.951 -18.473 1.00 88.06 305 ILE A O 1
ATOM 2493 N N . SER A 1 306 ? 15.298 -13.503 -16.341 1.00 82.88 306 SER A N 1
ATOM 2494 C CA . SER A 1 306 ? 14.399 -14.649 -16.183 1.00 82.88 306 SER A CA 1
ATOM 2495 C C . SER A 1 306 ? 13.083 -14.460 -16.944 1.00 82.88 306 SER A C 1
ATOM 2497 O O . SER A 1 306 ? 12.667 -13.340 -17.242 1.00 82.88 306 SER A O 1
ATOM 2499 N N . LEU A 1 307 ? 12.390 -15.564 -17.240 1.00 81.50 307 LEU A N 1
ATOM 2500 C CA . LEU A 1 307 ? 11.076 -15.505 -17.893 1.00 81.50 307 LEU A CA 1
ATOM 2501 C C . LEU A 1 307 ? 10.036 -14.765 -17.044 1.00 81.50 307 LEU A C 1
ATOM 2503 O O . LEU A 1 307 ? 9.196 -14.060 -17.600 1.00 81.50 307 LEU A O 1
ATOM 2507 N N . ASP A 1 308 ? 10.113 -14.886 -15.719 1.00 76.06 308 ASP A N 1
ATOM 2508 C CA . ASP A 1 308 ? 9.210 -14.189 -14.800 1.00 76.06 308 ASP A CA 1
ATOM 2509 C C . ASP A 1 308 ? 9.445 -12.676 -14.821 1.00 76.06 308 ASP A C 1
ATOM 2511 O O . ASP A 1 308 ? 8.489 -11.901 -14.874 1.00 76.06 308 ASP A O 1
ATOM 2515 N N . GLU A 1 309 ? 10.710 -12.243 -14.858 1.00 81.06 309 GLU A N 1
ATOM 2516 C CA . GLU A 1 309 ? 11.058 -10.826 -14.980 1.00 81.06 309 GLU A CA 1
ATOM 2517 C C . GLU A 1 309 ? 10.601 -10.269 -16.344 1.00 81.06 309 GLU A C 1
ATOM 2519 O O . GLU A 1 309 ? 9.974 -9.208 -16.392 1.00 81.06 309 GLU A O 1
ATOM 2524 N N . LEU A 1 310 ? 10.794 -11.014 -17.443 1.00 88.19 310 LEU A N 1
ATOM 2525 C CA . LEU A 1 310 ? 10.264 -10.625 -18.759 1.00 88.19 310 LEU A CA 1
ATOM 2526 C C . LEU A 1 310 ? 8.739 -10.523 -18.768 1.00 88.19 310 LEU A C 1
ATOM 2528 O O . LEU A 1 310 ? 8.207 -9.574 -19.329 1.00 88.19 310 LEU A O 1
ATOM 2532 N N . LYS A 1 311 ? 8.019 -11.456 -18.138 1.00 83.12 311 LYS A N 1
ATOM 2533 C CA . LYS A 1 311 ? 6.549 -11.431 -18.091 1.00 83.12 311 LYS A CA 1
ATOM 2534 C C . LYS A 1 311 ? 6.007 -10.149 -17.463 1.00 83.12 311 LYS A C 1
ATOM 2536 O O . LYS A 1 311 ? 4.969 -9.648 -17.889 1.00 83.12 311 LYS A O 1
ATOM 2541 N N . ILE A 1 312 ? 6.695 -9.646 -16.440 1.00 81.56 312 ILE A N 1
ATOM 2542 C CA . ILE A 1 312 ? 6.302 -8.427 -15.731 1.00 81.56 312 ILE A CA 1
ATOM 2543 C C . ILE A 1 312 ? 6.547 -7.196 -16.593 1.00 81.56 312 ILE A C 1
ATOM 2545 O O . ILE A 1 312 ? 5.658 -6.358 -16.732 1.00 81.56 312 ILE A O 1
ATOM 2549 N N . TYR A 1 313 ? 7.758 -7.062 -17.134 1.00 88.56 313 TYR A N 1
ATOM 2550 C CA . TYR A 1 313 ? 8.177 -5.818 -17.782 1.00 88.56 313 TYR A CA 1
ATOM 2551 C C . TYR A 1 313 ? 7.857 -5.778 -19.277 1.00 88.56 313 TYR A C 1
ATOM 2553 O O . TYR A 1 313 ? 7.718 -4.697 -19.842 1.00 88.56 313 TYR A O 1
ATOM 2561 N N . TRP A 1 314 ? 7.651 -6.933 -19.910 1.00 92.44 314 TRP A N 1
ATOM 2562 C CA . TRP A 1 314 ? 7.204 -7.077 -21.293 1.00 92.44 314 TRP A CA 1
ATOM 2563 C C . TRP A 1 314 ? 5.848 -7.804 -21.357 1.00 92.44 314 TRP A C 1
ATOM 2565 O O . TRP A 1 314 ? 5.765 -8.935 -21.840 1.00 92.44 314 TRP A O 1
ATOM 2575 N N . PRO A 1 315 ? 4.745 -7.172 -20.917 1.00 84.88 315 PRO A N 1
ATOM 2576 C CA . PRO A 1 315 ? 3.436 -7.828 -20.842 1.00 84.88 315 PRO A CA 1
ATOM 2577 C C . PRO A 1 315 ? 2.885 -8.282 -22.206 1.00 84.88 315 PRO A C 1
ATOM 2579 O O . PRO A 1 315 ? 2.015 -9.147 -22.259 1.00 84.88 315 PRO A O 1
ATOM 2582 N N . GLN A 1 316 ? 3.384 -7.716 -23.312 1.00 89.19 316 GLN A N 1
ATOM 2583 C CA . GLN A 1 316 ? 3.002 -8.089 -24.679 1.00 89.19 316 GLN A CA 1
ATOM 2584 C C . GLN A 1 316 ? 3.913 -9.168 -25.292 1.00 89.19 316 GLN A C 1
ATOM 2586 O O . GLN A 1 316 ? 3.654 -9.635 -26.402 1.00 89.19 316 GLN A O 1
ATOM 2591 N N . TYR A 1 317 ? 4.978 -9.580 -24.599 1.00 92.44 317 TYR A N 1
ATOM 2592 C CA . TYR A 1 317 ? 5.905 -10.585 -25.102 1.00 92.44 317 TYR A CA 1
ATOM 2593 C C . TYR A 1 317 ? 5.351 -12.006 -24.946 1.00 92.44 317 TYR A C 1
ATOM 2595 O O . TYR A 1 317 ? 4.916 -12.429 -23.873 1.00 92.44 317 TYR A O 1
ATOM 2603 N N . ILE A 1 318 ? 5.412 -12.786 -26.027 1.00 90.56 318 ILE A N 1
ATOM 2604 C CA . ILE A 1 318 ? 4.963 -14.180 -26.033 1.00 90.56 318 ILE A CA 1
ATOM 2605 C C . ILE A 1 318 ? 6.099 -15.082 -25.537 1.00 90.56 318 ILE A C 1
ATOM 2607 O O . ILE A 1 318 ? 6.994 -15.455 -26.290 1.00 90.56 318 ILE A O 1
ATOM 2611 N N . ILE A 1 319 ? 6.003 -15.507 -24.276 1.00 87.88 319 ILE A N 1
ATOM 2612 C CA . ILE A 1 319 ? 7.011 -16.342 -23.590 1.00 87.88 319 ILE A CA 1
ATOM 2613 C C . ILE A 1 319 ? 7.111 -17.770 -24.165 1.00 87.88 319 ILE A C 1
ATOM 2615 O O . ILE A 1 319 ? 8.097 -18.478 -23.957 1.00 87.88 319 ILE A O 1
ATOM 2619 N N . LYS A 1 320 ? 6.099 -18.238 -24.907 1.00 89.31 320 LYS A N 1
ATOM 2620 C CA . LYS A 1 320 ? 6.085 -19.604 -25.451 1.00 89.31 320 LYS A CA 1
ATOM 2621 C C . LYS A 1 320 ? 7.277 -19.839 -26.390 1.00 89.31 320 LYS A C 1
ATOM 2623 O O . LYS A 1 320 ? 7.420 -19.172 -27.421 1.00 89.31 320 LYS A O 1
ATOM 2628 N N . ASN A 1 321 ? 8.073 -20.867 -26.082 1.00 89.00 321 ASN A N 1
ATOM 2629 C CA . ASN A 1 321 ? 9.312 -21.205 -26.790 1.00 89.00 321 ASN A CA 1
ATOM 2630 C C . ASN A 1 321 ? 10.277 -20.003 -26.847 1.00 89.00 321 ASN A C 1
ATOM 2632 O O . ASN A 1 321 ? 10.775 -19.681 -27.930 1.00 89.00 321 ASN A O 1
ATOM 2636 N N . ASP A 1 322 ? 10.435 -19.291 -25.726 1.00 91.81 322 ASP A N 1
ATOM 2637 C CA . ASP A 1 322 ? 11.365 -18.170 -25.574 1.00 91.81 322 ASP A CA 1
ATOM 2638 C C . ASP A 1 322 ? 12.783 -18.539 -26.032 1.00 91.81 322 ASP A C 1
ATOM 2640 O O . ASP A 1 322 ? 13.253 -19.659 -25.828 1.00 91.81 322 ASP A O 1
ATOM 2644 N N . ASN A 1 323 ? 13.450 -17.585 -26.680 1.00 92.81 323 ASN A N 1
ATOM 2645 C CA . ASN A 1 323 ? 14.865 -17.657 -27.008 1.00 92.81 323 ASN A CA 1
ATOM 2646 C C . ASN A 1 323 ? 15.418 -16.251 -27.268 1.00 92.81 323 ASN A C 1
ATOM 2648 O O . ASN A 1 323 ? 14.670 -15.291 -27.463 1.00 92.81 323 ASN A O 1
ATOM 2652 N N . ILE A 1 324 ? 16.744 -16.152 -27.330 1.00 91.62 324 ILE A N 1
ATOM 2653 C CA . ILE A 1 324 ? 17.457 -14.888 -27.518 1.00 91.62 324 ILE A CA 1
ATOM 2654 C C . ILE A 1 324 ? 17.014 -14.126 -28.778 1.00 91.62 324 ILE A C 1
ATOM 2656 O O . ILE A 1 324 ? 16.804 -12.917 -28.731 1.00 91.62 324 ILE A O 1
ATOM 2660 N N . THR A 1 325 ? 16.777 -14.830 -29.887 1.00 91.62 325 THR A N 1
ATOM 2661 C CA . THR A 1 325 ? 16.347 -14.230 -31.156 1.00 91.62 325 THR A CA 1
ATOM 2662 C C . THR A 1 325 ? 14.977 -13.569 -31.029 1.00 91.62 325 THR A C 1
ATOM 2664 O O . THR A 1 325 ? 14.790 -12.453 -31.505 1.00 91.62 325 THR A O 1
ATOM 2667 N N . LYS A 1 326 ? 14.026 -14.217 -30.347 1.00 93.56 326 LYS A N 1
ATOM 2668 C CA . LYS A 1 326 ? 12.696 -13.651 -30.084 1.00 93.56 326 LYS A CA 1
ATOM 2669 C C . LYS A 1 326 ? 12.757 -12.454 -29.143 1.00 93.56 326 LYS A C 1
ATOM 2671 O O . LYS A 1 326 ? 12.055 -11.475 -29.389 1.00 93.56 326 LYS A O 1
ATOM 2676 N N . ARG A 1 327 ? 13.610 -12.508 -28.113 1.00 94.81 327 ARG A N 1
ATOM 2677 C CA . ARG A 1 327 ? 13.832 -11.377 -27.199 1.00 94.81 327 ARG A CA 1
ATOM 2678 C C . ARG A 1 327 ? 14.388 -10.165 -27.945 1.00 94.81 327 ARG A C 1
ATOM 2680 O O . ARG A 1 327 ? 13.852 -9.070 -27.801 1.00 94.81 327 ARG A O 1
ATOM 2687 N N . HIS A 1 328 ? 15.411 -10.365 -28.782 1.00 94.81 328 HIS A N 1
ATOM 2688 C CA . HIS A 1 328 ? 15.973 -9.307 -29.628 1.00 94.81 328 HIS A CA 1
ATOM 2689 C C . HIS A 1 328 ? 14.924 -8.742 -30.585 1.00 94.81 328 HIS A C 1
ATOM 2691 O O . HIS A 1 328 ? 14.795 -7.526 -30.689 1.00 94.81 328 HIS A O 1
ATOM 2697 N N . TYR A 1 329 ? 14.158 -9.613 -31.250 1.00 92.81 329 TYR A N 1
ATOM 2698 C CA . TYR A 1 329 ? 13.110 -9.198 -32.177 1.00 92.81 329 TYR A CA 1
ATOM 2699 C C . TYR A 1 329 ? 12.061 -8.327 -31.483 1.00 92.81 329 TYR A C 1
ATOM 2701 O O . TYR A 1 329 ? 11.840 -7.205 -31.920 1.00 92.81 329 TYR A O 1
ATOM 2709 N N . TYR A 1 330 ? 11.489 -8.789 -30.364 1.00 94.00 330 TYR A N 1
ATOM 2710 C CA . TYR A 1 330 ? 10.496 -8.026 -29.603 1.00 94.00 330 TYR A CA 1
ATOM 2711 C C . TYR A 1 330 ? 11.028 -6.658 -29.160 1.00 94.00 330 TYR A C 1
ATOM 2713 O O . TYR A 1 330 ? 10.353 -5.640 -29.324 1.00 94.00 330 TYR A O 1
ATOM 2721 N N . TRP A 1 331 ? 12.251 -6.620 -28.625 1.00 94.88 331 TRP A N 1
ATOM 2722 C CA . TRP A 1 331 ? 12.891 -5.382 -28.185 1.00 94.88 331 TRP A CA 1
ATOM 2723 C C . TRP A 1 331 ? 13.093 -4.398 -29.345 1.00 94.88 331 TRP A C 1
ATOM 2725 O O . TRP A 1 331 ? 12.713 -3.232 -29.236 1.00 94.88 331 TRP A O 1
ATOM 2735 N N . LEU A 1 332 ? 13.618 -4.879 -30.479 1.00 92.88 332 LEU A N 1
ATOM 2736 C CA . LEU A 1 332 ? 13.822 -4.074 -31.686 1.00 92.88 332 LEU A CA 1
ATOM 2737 C C . LEU A 1 332 ? 12.497 -3.532 -32.219 1.00 92.88 332 LEU A C 1
ATOM 2739 O O . LEU A 1 332 ? 12.370 -2.324 -32.409 1.00 92.88 332 LEU A O 1
ATOM 2743 N N . THR A 1 333 ? 11.492 -4.393 -32.401 1.00 90.75 333 THR A N 1
ATOM 2744 C CA . THR A 1 333 ? 10.188 -3.972 -32.928 1.00 90.75 333 THR A CA 1
ATOM 2745 C C . THR A 1 333 ? 9.498 -2.974 -32.009 1.00 90.75 333 THR A C 1
ATOM 2747 O O . THR A 1 333 ? 8.884 -2.041 -32.507 1.00 90.75 333 THR A O 1
ATOM 2750 N N . THR A 1 334 ? 9.650 -3.112 -30.687 1.00 91.38 334 THR A N 1
ATOM 2751 C CA . THR A 1 334 ? 9.079 -2.173 -29.705 1.00 91.38 334 THR A CA 1
ATOM 2752 C C . THR A 1 334 ? 9.672 -0.767 -29.852 1.00 91.38 33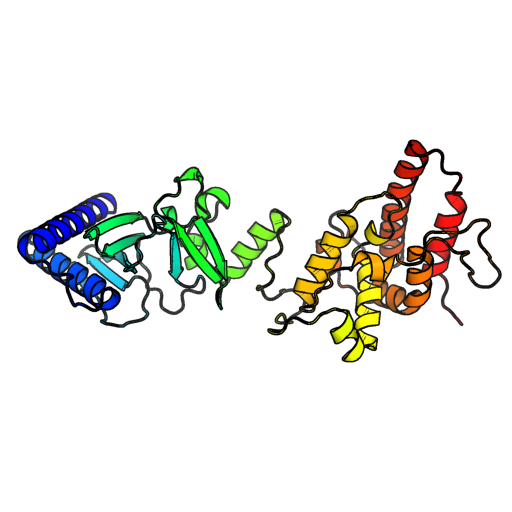4 THR A C 1
ATOM 2754 O O . THR A 1 334 ? 8.955 0.232 -29.777 1.00 91.38 334 THR A O 1
ATOM 2757 N N . ILE A 1 335 ? 10.985 -0.666 -30.083 1.00 90.38 335 ILE A N 1
ATOM 2758 C CA . ILE A 1 335 ? 11.667 0.621 -30.287 1.00 90.38 335 ILE A CA 1
ATOM 2759 C C . ILE A 1 335 ? 11.291 1.221 -31.638 1.00 90.38 335 ILE A C 1
ATOM 2761 O O . ILE A 1 335 ? 10.946 2.402 -31.718 1.00 90.38 335 ILE A O 1
ATOM 2765 N N . LEU A 1 336 ? 11.340 0.406 -32.690 1.00 87.06 336 LEU A N 1
ATOM 2766 C CA . LEU A 1 336 ? 11.094 0.848 -34.055 1.00 87.06 336 LEU A CA 1
ATOM 2767 C C . LEU A 1 336 ? 9.637 1.279 -34.271 1.00 87.06 336 LEU A C 1
ATOM 2769 O O . LEU A 1 336 ? 9.410 2.326 -34.875 1.00 87.06 336 LEU A O 1
ATOM 2773 N N . SER A 1 337 ? 8.658 0.586 -33.677 1.00 83.75 337 SER A N 1
ATOM 2774 C CA . SER A 1 337 ? 7.246 0.988 -33.751 1.00 83.75 337 SER A CA 1
ATOM 2775 C C . SER A 1 337 ? 6.990 2.351 -33.104 1.00 83.75 337 SER A C 1
ATOM 2777 O O . SER A 1 337 ? 6.159 3.127 -33.574 1.00 83.75 337 SER A O 1
ATOM 2779 N N . SER A 1 338 ? 7.715 2.697 -32.030 1.00 78.81 338 SER A N 1
ATOM 2780 C CA . SER A 1 338 ? 7.629 4.050 -31.458 1.00 78.81 338 SER A CA 1
ATOM 2781 C C . SER A 1 338 ? 8.178 5.114 -32.410 1.00 78.81 338 SER A C 1
ATOM 2783 O O . SER A 1 338 ? 7.852 6.293 -32.256 1.00 78.81 338 SER A O 1
ATOM 2785 N N . TRP A 1 339 ? 9.053 4.736 -33.333 1.00 72.31 339 TRP A N 1
ATOM 2786 C CA . TRP A 1 339 ? 9.774 5.671 -34.173 1.00 72.31 339 TRP A CA 1
ATOM 2787 C C . TRP A 1 339 ? 9.101 5.915 -35.523 1.00 72.31 339 TRP A C 1
ATOM 2789 O O . TRP A 1 339 ? 9.070 7.064 -35.963 1.00 72.31 339 TRP A O 1
ATOM 2799 N N . GLU A 1 340 ? 8.470 4.898 -36.116 1.00 66.88 340 GLU A N 1
ATOM 2800 C CA . GLU A 1 340 ? 7.565 5.080 -37.264 1.00 66.88 340 GLU A CA 1
ATOM 2801 C C . GLU A 1 340 ? 6.484 6.122 -36.945 1.00 66.88 340 GLU A C 1
ATOM 2803 O O . GLU A 1 340 ? 6.276 7.067 -37.706 1.00 66.88 340 GLU A O 1
ATOM 2808 N N . ASN A 1 341 ? 5.883 6.024 -35.755 1.00 63.53 341 ASN A N 1
ATOM 2809 C CA . ASN A 1 341 ? 4.891 6.987 -35.275 1.00 63.53 341 ASN A CA 1
ATOM 2810 C C . ASN A 1 341 ? 5.464 8.411 -35.132 1.00 63.53 341 ASN A C 1
ATOM 2812 O O . ASN A 1 341 ? 4.796 9.378 -35.472 1.00 63.53 341 ASN A O 1
ATOM 2816 N N . PHE A 1 342 ? 6.720 8.563 -34.697 1.00 63.41 342 PHE A N 1
ATOM 2817 C CA . PHE A 1 342 ? 7.359 9.878 -34.555 1.00 63.41 342 PHE A CA 1
ATOM 2818 C C . PHE A 1 342 ? 7.687 10.550 -35.899 1.00 63.41 342 PHE A C 1
ATOM 2820 O O . PHE A 1 342 ? 7.535 11.766 -36.032 1.00 63.41 342 PHE A O 1
ATOM 2827 N N . ASN A 1 343 ? 8.159 9.783 -36.889 1.00 59.53 343 ASN A N 1
ATOM 2828 C CA . ASN A 1 343 ? 8.519 10.320 -38.206 1.00 59.53 343 ASN A CA 1
ATOM 2829 C C . ASN A 1 343 ? 7.287 10.814 -38.983 1.00 59.53 343 ASN A C 1
ATOM 2831 O O . ASN A 1 343 ? 7.389 11.822 -39.685 1.00 59.53 343 ASN A O 1
ATOM 2835 N N . ASN A 1 344 ? 6.133 10.160 -38.807 1.00 58.84 344 ASN A N 1
ATOM 2836 C CA . ASN A 1 344 ? 4.861 10.605 -39.383 1.00 58.84 344 ASN A CA 1
ATOM 2837 C C . ASN A 1 344 ? 4.411 11.975 -38.838 1.00 58.84 344 ASN A C 1
ATOM 2839 O O . ASN A 1 344 ? 3.827 12.758 -39.583 1.00 58.84 344 ASN A O 1
ATOM 2843 N N . ASP A 1 345 ? 4.747 12.295 -37.583 1.00 56.25 345 ASP A N 1
ATOM 2844 C CA . ASP A 1 345 ? 4.291 13.516 -36.907 1.00 56.25 345 ASP A CA 1
ATOM 2845 C C . ASP A 1 345 ? 5.226 14.732 -37.081 1.00 56.25 345 ASP A C 1
ATOM 2847 O O . ASP A 1 345 ? 4.768 15.869 -36.985 1.00 56.25 345 ASP A O 1
ATOM 2851 N N . ASN A 1 346 ? 6.531 14.536 -37.325 1.00 52.97 346 ASN A N 1
ATOM 2852 C CA . ASN A 1 346 ? 7.529 15.619 -37.214 1.00 52.97 346 ASN A CA 1
ATOM 2853 C C . ASN A 1 346 ? 8.371 15.917 -38.470 1.00 52.97 346 ASN A C 1
ATOM 2855 O O . ASN A 1 346 ? 9.317 16.699 -38.376 1.00 52.97 346 ASN A O 1
ATOM 2859 N N . GLN A 1 347 ? 8.076 15.321 -39.636 1.00 50.03 347 GLN A N 1
ATOM 2860 C CA . GLN A 1 347 ? 8.862 15.500 -40.878 1.00 50.03 347 GLN A CA 1
ATOM 2861 C C . GLN A 1 347 ? 10.393 15.368 -40.673 1.00 50.03 347 GLN A C 1
ATOM 2863 O O . GLN A 1 347 ? 11.191 15.977 -41.389 1.00 50.03 347 GLN A O 1
ATOM 2868 N N . SER A 1 348 ? 10.845 14.595 -39.677 1.00 53.25 348 SER A N 1
ATOM 2869 C CA . SER A 1 348 ? 12.272 14.418 -39.421 1.00 53.25 348 SER A CA 1
ATOM 2870 C C . SER A 1 348 ? 12.859 13.370 -40.364 1.00 53.25 348 SER A C 1
ATOM 2872 O O . SER A 1 348 ? 12.437 12.220 -40.355 1.00 53.25 348 SER A O 1
ATOM 2874 N N . GLN A 1 349 ? 13.876 13.763 -41.135 1.00 53.28 349 GLN A N 1
ATOM 2875 C CA . GLN A 1 349 ? 14.617 12.945 -42.111 1.00 53.28 349 GLN A CA 1
ATOM 2876 C C . GLN A 1 349 ? 15.523 11.859 -41.489 1.00 53.28 349 GLN A C 1
ATOM 2878 O O . GLN A 1 349 ? 16.580 11.562 -42.040 1.00 53.28 349 GLN A O 1
ATOM 2883 N N . LEU A 1 350 ? 15.188 11.270 -40.336 1.00 61.31 350 LEU A N 1
ATOM 2884 C CA . LEU A 1 350 ? 16.023 10.181 -39.826 1.00 61.31 350 LEU A CA 1
ATOM 2885 C C . LEU A 1 350 ? 15.665 8.860 -40.539 1.00 61.31 350 LEU A C 1
ATOM 2887 O O . LEU A 1 350 ? 14.564 8.344 -40.361 1.00 61.31 350 LEU A O 1
ATOM 2891 N N . ASP A 1 351 ? 16.602 8.335 -41.339 1.00 70.94 351 ASP A N 1
ATOM 2892 C CA . ASP A 1 351 ? 16.512 7.052 -42.067 1.00 70.94 351 ASP A CA 1
ATOM 2893 C C . ASP A 1 351 ? 16.183 5.855 -41.153 1.00 70.94 351 ASP A C 1
ATOM 2895 O O . ASP A 1 351 ? 17.040 5.375 -40.406 1.00 70.94 351 ASP A O 1
ATOM 2899 N N . TYR A 1 352 ? 14.942 5.362 -41.254 1.00 75.69 352 TYR A N 1
ATOM 2900 C CA . TYR A 1 352 ? 14.429 4.221 -40.491 1.00 75.69 352 TYR A CA 1
ATOM 2901 C C . TYR A 1 352 ? 15.330 2.981 -40.608 1.00 75.69 352 TYR A C 1
ATOM 2903 O O . TYR A 1 352 ? 15.704 2.346 -39.619 1.00 75.69 352 TYR A O 1
ATOM 2911 N N . THR A 1 353 ? 15.762 2.710 -41.835 1.00 81.75 353 THR A N 1
ATOM 2912 C CA . THR A 1 353 ? 16.621 1.582 -42.199 1.00 81.75 353 THR A CA 1
ATOM 2913 C C . THR A 1 353 ? 17.970 1.644 -41.484 1.00 81.75 353 THR A C 1
ATOM 2915 O O . THR A 1 353 ? 18.540 0.620 -41.110 1.00 81.75 353 THR A O 1
ATOM 2918 N N . GLU A 1 354 ? 18.504 2.851 -41.281 1.00 87.56 354 GLU A N 1
ATOM 2919 C CA . GLU A 1 354 ? 19.818 3.033 -40.672 1.00 87.56 354 GLU A CA 1
ATOM 2920 C C . GLU A 1 354 ? 19.796 2.785 -39.158 1.00 87.56 354 GLU A C 1
ATOM 2922 O O . GLU A 1 354 ? 20.720 2.155 -38.642 1.00 87.56 354 GLU A O 1
ATOM 2927 N N . LEU A 1 355 ? 18.763 3.217 -38.425 1.00 86.06 355 LEU A N 1
ATOM 2928 C CA . LEU A 1 355 ? 18.684 2.892 -36.993 1.00 86.06 355 LEU A CA 1
ATOM 2929 C C . LEU A 1 355 ? 18.358 1.420 -36.767 1.00 86.06 355 LEU A C 1
ATOM 2931 O O . LEU A 1 355 ? 18.909 0.840 -35.837 1.00 86.06 355 LEU A O 1
ATOM 2935 N N . GLU A 1 356 ? 17.488 0.816 -37.585 1.00 89.06 356 GLU A N 1
ATOM 2936 C CA . GLU A 1 356 ? 17.241 -0.626 -37.520 1.00 89.06 356 GLU A CA 1
ATOM 2937 C C . GLU A 1 356 ? 18.563 -1.383 -37.674 1.00 89.06 356 GLU A C 1
ATOM 2939 O O . GLU A 1 356 ? 18.879 -2.250 -36.852 1.00 89.06 356 GLU A O 1
ATOM 2944 N N . PHE A 1 357 ? 19.383 -0.988 -38.656 1.00 90.31 357 PHE A N 1
ATOM 2945 C CA . PHE A 1 357 ? 20.732 -1.514 -38.820 1.00 90.31 357 PHE A CA 1
ATOM 2946 C C . PHE A 1 357 ? 21.601 -1.261 -37.582 1.00 90.31 357 PHE A C 1
ATOM 2948 O O . PHE A 1 357 ? 22.201 -2.203 -37.075 1.00 90.31 357 PHE A O 1
ATOM 2955 N N . ILE A 1 358 ? 21.656 -0.030 -37.060 1.00 91.12 358 ILE A N 1
ATOM 2956 C CA . ILE A 1 358 ? 22.460 0.325 -35.877 1.00 91.12 358 ILE A CA 1
ATOM 2957 C C . ILE A 1 358 ? 22.073 -0.530 -34.666 1.00 91.12 358 ILE A C 1
ATOM 2959 O O . ILE A 1 358 ? 22.944 -1.130 -34.041 1.00 91.12 358 ILE A O 1
ATOM 2963 N N . LEU A 1 359 ? 20.786 -0.602 -34.325 1.00 91.25 359 LEU A N 1
ATOM 2964 C CA . LEU A 1 359 ? 20.301 -1.334 -33.155 1.00 91.25 359 LEU A CA 1
ATOM 2965 C C . LEU A 1 359 ? 20.523 -2.841 -33.316 1.00 91.25 359 LEU A C 1
ATOM 2967 O O . LEU A 1 359 ? 21.039 -3.488 -32.403 1.00 91.25 359 LEU A O 1
ATOM 2971 N N . SER A 1 360 ? 20.217 -3.386 -34.496 1.00 89.94 360 SER A N 1
ATOM 2972 C CA . SER A 1 360 ? 20.465 -4.796 -34.811 1.00 89.94 360 SER A CA 1
ATOM 2973 C C . SER A 1 360 ? 21.954 -5.126 -34.748 1.00 89.94 360 SER A C 1
ATOM 2975 O O . SER A 1 360 ? 22.343 -6.154 -34.195 1.00 89.94 360 SER A O 1
ATOM 2977 N N . ALA A 1 361 ? 22.803 -4.243 -35.273 1.00 89.56 361 ALA A N 1
ATOM 2978 C CA . ALA A 1 361 ? 24.247 -4.387 -35.230 1.00 89.56 361 ALA A CA 1
ATOM 2979 C C . ALA A 1 361 ? 24.751 -4.385 -33.780 1.00 89.56 361 ALA A C 1
ATOM 2981 O O . ALA A 1 361 ? 25.473 -5.298 -33.387 1.00 89.56 361 ALA A O 1
ATOM 2982 N N . LEU A 1 362 ? 24.341 -3.423 -32.952 1.00 88.81 362 LEU A N 1
ATOM 2983 C CA . LEU A 1 362 ? 24.779 -3.345 -31.556 1.00 88.81 362 LEU A CA 1
ATOM 2984 C C . LEU A 1 362 ? 24.513 -4.651 -30.792 1.00 88.81 362 LEU A C 1
ATOM 2986 O O . LEU A 1 362 ? 25.399 -5.155 -30.101 1.00 88.81 362 LEU A O 1
ATOM 2990 N N . ILE A 1 363 ? 23.326 -5.238 -30.946 1.00 85.62 363 ILE A N 1
ATOM 2991 C CA . ILE A 1 363 ? 22.962 -6.431 -30.174 1.00 85.62 363 ILE A CA 1
ATOM 2992 C C . ILE A 1 363 ? 23.571 -7.710 -30.771 1.00 85.62 363 ILE A C 1
ATOM 2994 O O . ILE A 1 363 ? 24.001 -8.588 -30.021 1.00 85.62 363 ILE A O 1
ATOM 2998 N N . ASN A 1 364 ? 23.706 -7.809 -32.097 1.00 80.12 364 ASN A N 1
ATOM 2999 C CA . ASN A 1 364 ? 24.224 -9.015 -32.753 1.00 80.12 364 ASN A CA 1
ATOM 3000 C C . ASN A 1 364 ? 25.761 -9.058 -32.870 1.00 80.12 364 ASN A C 1
ATOM 3002 O O . ASN A 1 364 ? 26.331 -10.145 -32.924 1.00 80.12 364 ASN A O 1
ATOM 3006 N N . TYR A 1 365 ? 26.468 -7.922 -32.851 1.00 65.50 365 TYR A N 1
ATOM 3007 C CA . TYR A 1 365 ? 27.936 -7.906 -32.953 1.00 65.50 365 TYR A CA 1
ATOM 3008 C C . TYR A 1 365 ? 28.611 -8.045 -31.594 1.00 65.50 365 TYR A C 1
ATOM 3010 O O . TYR A 1 365 ? 28.445 -7.187 -30.730 1.00 65.50 365 TYR A O 1
ATOM 3018 N N . SER A 1 366 ? 29.403 -9.094 -31.386 1.00 46.28 366 SER A N 1
ATOM 3019 C CA . SER A 1 366 ? 30.329 -9.153 -30.249 1.00 46.28 366 SER A CA 1
ATOM 3020 C C . SER A 1 366 ? 31.546 -8.263 -30.534 1.00 46.28 366 SER A C 1
ATOM 3022 O O . SER A 1 366 ? 32.131 -8.396 -31.614 1.00 46.28 366 SER A O 1
ATOM 3024 N N . PRO A 1 367 ? 31.943 -7.351 -29.628 1.00 42.50 367 PRO A N 1
ATOM 3025 C CA . PRO A 1 367 ? 33.262 -6.739 -29.723 1.00 42.50 367 PRO A CA 1
ATOM 3026 C C . PRO A 1 367 ? 34.308 -7.859 -29.632 1.00 42.50 367 PRO A C 1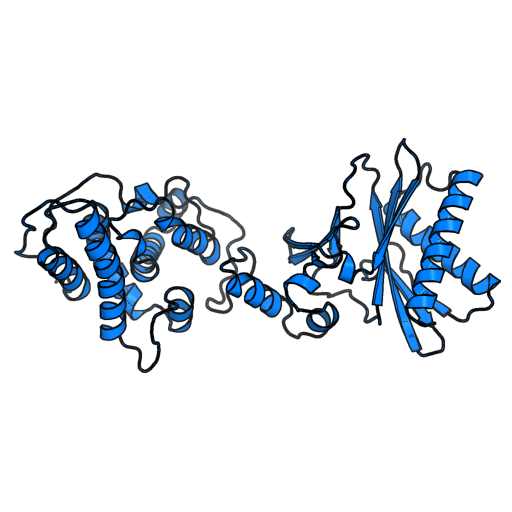
ATOM 3028 O O . PRO A 1 367 ? 34.188 -8.743 -28.784 1.00 42.50 367 PRO A O 1
ATOM 3031 N N . LYS A 1 368 ? 35.257 -7.866 -30.572 1.00 33.28 368 LYS A N 1
ATOM 3032 C CA . LYS A 1 368 ? 36.444 -8.722 -30.486 1.00 33.28 368 LYS A CA 1
ATOM 3033 C C . LYS A 1 368 ? 37.347 -8.260 -29.357 1.00 33.28 368 LYS A C 1
ATOM 3035 O O . LYS A 1 368 ? 37.438 -7.023 -29.179 1.00 33.28 368 LYS A O 1
#

Radius of gyration: 29.39 Å; chains: 1; bounding box: 66×42×78 Å

pLDDT: mean 85.82, std 13.27, range [33.28, 98.5]

Foldseek 3Di:
DDPVVVVVLVVQLVVVVVVCCVVPVQCPPDPNQQVQLVSSQVSSVVVCVVVVFDWDKDADRVDPAPQRIWIQHPVRAIEGEREAEDQDPDPFPKDWADALVRPRYDDHPFYKYWYWYAYPVGIDIAIDTQQQQFQDWDDDPGITTIGGRPDDSCRHPCNVQVNGSVNSVPDPCSPVSVQVSCLVVVHHDLQDPDPVPNDGADPDADELVRCCVVPVPVSLLLVLLCCLLQVLLLQPDPDPCSCVVVQSCCCNPHSYHYPPVNCVQFPDAWAWDDQPPDIDPDTHGCNLVSCLVSLVSNLVNLVPPDPVSCCSSVVVQDSVVDDSVSSLVSSLCVRLVSVVVVCVPPVDPDDSVRVSVSSCSSNPDDDD